Protein AF-A0A4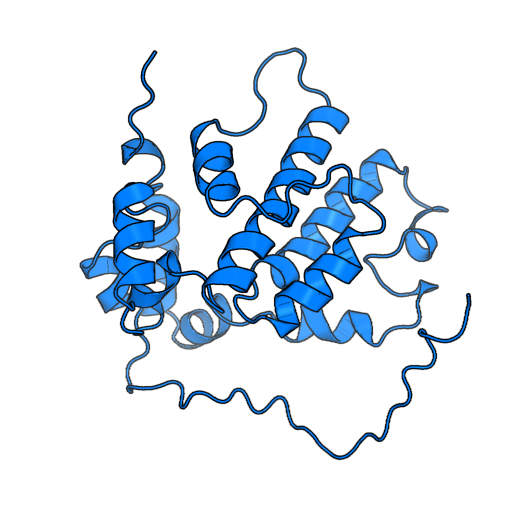V1XK40-F1 (afdb_monomer)

Mean predicted aligned error: 8.49 Å

Sequence (211 aa):
MEMDLKAVRNPSIFEYVARNATADPEFRERVWSVPPEAMSWLSLPLEQRPGTWARWRDSVSLDYWIPLRLKFAAPLVHNDTTQGQVLAEQFTEETRATSILTDIYGLERMVAAGVPQGEDITAASWCFWMAKLMDVRKAIVDRFGRYPYCNAIQGLESTEDEKRWLEETNHFGEAPPDVARRVRPVGGRRSGKLDLGGRGASSRNPYLSKS

Secondary structure (DSSP, 8-state):
----GGGG--HHHHHHHHHHHHH-HHHHHHTTS--THHHHGGGS-GGG-TT-HHHHTTTS-HHHHHHHHHHHHHHHHT--SHHHHHHHHHHHGGG-----TT-TTHHHHHHHH-S--STT--HHHHHHHHHHHHHHHHHHHHHHSS-GGGHHHHTPPPPHHHHHHHHHTTTTTPPPHHHHHHHS-TTS---S-------------TTS---

Foldseek 3Di:
DDQPLVVLPPVVVLVVLLVCCLVDVVSLVPVLDLPVVLVVLVPDDQLSRLLHCNVPVVPDDPLVNLVVNLVSLVSLLSNFALVSVVVSCVSLVVVADDDLQQDQCQLLVLVSVPADDDPPDDSVSRSNSSSSNSRNSNNNCVVQRGNLLCQLLQVHDDDPVSVVSCVVSVNPNHRDNVSSVSSYDPDDDPPPDPCVPPPDDPDPPPVPPDD

Nearest PDB structures (foldseek):
  5nl1-assembly2_E  TM=2.339E-01  e=1.308E+00  Mus musculus

Structure (mmCIF, N/CA/C/O backbone):
data_AF-A0A4V1XK40-F1
#
_entry.id   AF-A0A4V1XK40-F1
#
loop_
_atom_site.group_PDB
_atom_site.id
_atom_site.type_symbol
_atom_site.label_atom_id
_atom_site.label_alt_id
_atom_site.label_comp_id
_atom_site.label_asym_id
_atom_site.label_entity_id
_atom_site.label_seq_id
_atom_site.pdbx_PDB_ins_code
_atom_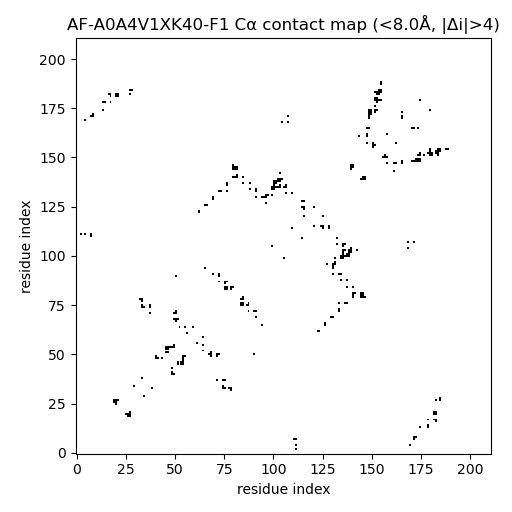site.Cartn_x
_atom_site.Cartn_y
_atom_site.Cartn_z
_atom_site.occupancy
_atom_site.B_iso_or_equiv
_atom_site.auth_seq_id
_atom_site.auth_comp_id
_atom_site.auth_asym_id
_atom_site.auth_atom_id
_atom_site.pdbx_PDB_model_num
ATOM 1 N N . MET A 1 1 ? 4.617 27.286 3.398 1.00 39.44 1 MET A N 1
ATOM 2 C CA . MET A 1 1 ? 3.198 27.008 3.111 1.00 39.44 1 MET A CA 1
ATOM 3 C C . MET A 1 1 ? 2.860 25.746 3.877 1.00 39.44 1 MET A C 1
ATOM 5 O O . MET A 1 1 ? 3.314 24.679 3.492 1.00 39.44 1 MET A O 1
ATOM 9 N N . GLU A 1 2 ? 2.239 25.895 5.041 1.00 39.41 2 GLU A N 1
ATOM 10 C CA . GLU A 1 2 ? 1.867 24.778 5.911 1.00 39.41 2 GLU A CA 1
ATOM 11 C C . GLU A 1 2 ? 0.659 24.088 5.267 1.00 39.41 2 GLU A C 1
ATOM 13 O O . GLU A 1 2 ? -0.389 24.708 5.083 1.00 39.41 2 GLU A O 1
ATOM 18 N N . MET A 1 3 ? 0.844 22.861 4.783 1.00 41.34 3 MET A N 1
ATOM 19 C CA . MET A 1 3 ? -0.244 22.083 4.200 1.00 41.34 3 MET A CA 1
ATOM 20 C C . MET A 1 3 ? -1.146 21.604 5.337 1.00 41.34 3 MET A C 1
ATOM 22 O O . MET A 1 3 ? -0.684 20.896 6.229 1.00 41.34 3 MET A O 1
ATOM 26 N N . ASP A 1 4 ? -2.423 21.986 5.310 1.00 52.34 4 ASP A N 1
ATOM 27 C CA . ASP A 1 4 ? -3.406 21.479 6.264 1.00 52.34 4 ASP A CA 1
ATOM 28 C C . ASP A 1 4 ? -3.584 19.969 6.040 1.00 52.34 4 ASP A C 1
ATOM 30 O O . ASP A 1 4 ? -4.251 19.536 5.096 1.00 52.34 4 ASP A O 1
ATOM 34 N N . LEU A 1 5 ? -2.976 19.156 6.909 1.00 46.22 5 LEU A N 1
ATOM 35 C CA . LEU A 1 5 ? -3.065 17.691 6.884 1.00 46.22 5 LEU A CA 1
ATOM 36 C C . LEU A 1 5 ? -4.519 17.187 6.949 1.00 46.22 5 LEU A C 1
ATOM 38 O O . LEU A 1 5 ? -4.789 16.049 6.561 1.00 46.22 5 LEU A O 1
ATOM 42 N N . LYS A 1 6 ? -5.490 18.026 7.351 1.00 48.06 6 LYS A N 1
ATOM 43 C CA . LYS A 1 6 ? -6.920 17.687 7.259 1.00 48.06 6 LYS A CA 1
ATOM 44 C C . LYS A 1 6 ? -7.379 17.449 5.816 1.00 48.06 6 LYS A C 1
ATOM 46 O O . LYS A 1 6 ? -8.333 16.699 5.622 1.00 48.06 6 LYS A O 1
ATOM 51 N N . ALA A 1 7 ? -6.694 18.004 4.812 1.00 47.44 7 ALA A N 1
ATOM 52 C CA . ALA A 1 7 ? -7.021 17.823 3.396 1.00 47.44 7 ALA A CA 1
ATOM 53 C C . ALA A 1 7 ? -6.671 16.424 2.844 1.00 47.44 7 ALA A C 1
ATOM 55 O O . ALA A 1 7 ? -7.208 16.025 1.812 1.00 47.44 7 ALA A O 1
ATOM 56 N N . VAL A 1 8 ? -5.825 15.642 3.532 1.00 50.66 8 VAL A N 1
ATOM 57 C CA . VAL A 1 8 ? -5.482 14.260 3.126 1.00 50.66 8 VAL A CA 1
ATOM 58 C C . VAL A 1 8 ? -6.612 13.273 3.455 1.00 50.66 8 VAL A C 1
ATOM 60 O O . VAL A 1 8 ? -6.655 12.158 2.928 1.00 50.66 8 VAL A O 1
ATOM 63 N N . ARG A 1 9 ? -7.604 13.688 4.256 1.00 56.03 9 ARG A N 1
ATOM 64 C CA . ARG A 1 9 ? -8.872 12.964 4.391 1.00 56.03 9 ARG A CA 1
ATOM 65 C C . ARG A 1 9 ? -9.671 13.150 3.111 1.00 56.03 9 ARG A C 1
ATOM 67 O O . ARG A 1 9 ? -10.563 13.984 3.072 1.00 56.03 9 ARG A O 1
ATOM 74 N N . ASN A 1 10 ? -9.353 12.388 2.066 1.00 56.41 10 ASN A N 1
ATOM 75 C CA . ASN A 1 10 ? -10.157 12.368 0.854 1.00 56.41 10 ASN A CA 1
ATOM 76 C C . ASN A 1 10 ? -11.521 11.738 1.194 1.00 56.41 10 ASN A C 1
ATOM 78 O O . ASN A 1 10 ? -11.616 10.508 1.283 1.00 56.41 10 ASN A O 1
ATOM 82 N N . PRO A 1 11 ? -12.590 12.531 1.389 1.00 58.66 11 PRO A N 1
ATOM 83 C CA . PRO A 1 11 ? -13.874 11.995 1.823 1.00 58.66 11 PRO A CA 1
ATOM 84 C C . PRO A 1 11 ? -14.435 11.052 0.756 1.00 58.66 11 PRO A C 1
ATOM 86 O O . PRO A 1 11 ? -15.203 10.148 1.070 1.00 58.66 11 PRO A O 1
ATOM 89 N N . SER A 1 12 ? -14.003 11.213 -0.503 1.00 74.75 12 SER A N 1
ATOM 90 C CA . SER A 1 12 ? -14.507 10.444 -1.629 1.00 74.75 12 SER A CA 1
ATOM 91 C C . SER A 1 12 ? -14.186 8.959 -1.516 1.00 74.75 12 SER A C 1
ATOM 93 O O . SER A 1 12 ? -15.022 8.158 -1.917 1.00 74.75 12 SER A O 1
ATOM 95 N N . ILE A 1 13 ? -13.017 8.566 -0.987 1.00 78.19 13 ILE A N 1
ATOM 96 C CA . ILE A 1 13 ? -12.653 7.143 -0.925 1.00 78.19 13 ILE A CA 1
ATOM 97 C C . ILE A 1 13 ? -13.360 6.439 0.229 1.00 78.19 13 ILE A C 1
ATOM 99 O O . ILE A 1 13 ? -13.919 5.364 0.031 1.00 78.19 13 ILE A O 1
ATOM 103 N N . PHE A 1 14 ? -13.415 7.064 1.405 1.00 79.25 14 PHE A N 1
ATOM 104 C CA . PHE A 1 14 ? -14.107 6.498 2.559 1.00 79.25 14 PHE A CA 1
ATOM 105 C C . PHE A 1 14 ? -15.616 6.444 2.345 1.00 79.25 14 PHE A C 1
ATOM 107 O O . PHE A 1 14 ? -16.221 5.413 2.620 1.00 79.25 14 PHE A O 1
ATOM 114 N N . GLU A 1 15 ? -16.220 7.493 1.782 1.00 82.44 15 GLU A N 1
ATOM 115 C CA . GLU A 1 15 ? -17.642 7.465 1.432 1.00 82.44 15 GLU A CA 1
ATOM 116 C C . GLU A 1 15 ? -17.928 6.498 0.284 1.00 82.44 15 GLU A C 1
ATOM 118 O O . GLU A 1 15 ? -18.940 5.801 0.313 1.00 82.44 15 GLU A O 1
ATOM 123 N N . TYR A 1 16 ? -17.033 6.376 -0.702 1.00 84.88 16 TYR A N 1
ATOM 124 C CA . TYR A 1 16 ? -17.161 5.343 -1.729 1.00 84.88 16 TYR A CA 1
ATOM 125 C C . TYR A 1 16 ? -17.156 3.944 -1.105 1.00 84.88 16 TYR A C 1
ATOM 127 O O . TYR A 1 16 ? -18.050 3.148 -1.395 1.00 84.88 16 TYR A O 1
ATOM 135 N N . VAL A 1 17 ? -16.187 3.642 -0.238 1.00 81.50 17 VAL A N 1
ATOM 136 C CA . VAL A 1 17 ? -16.098 2.341 0.435 1.00 81.50 17 VAL A CA 1
ATOM 137 C C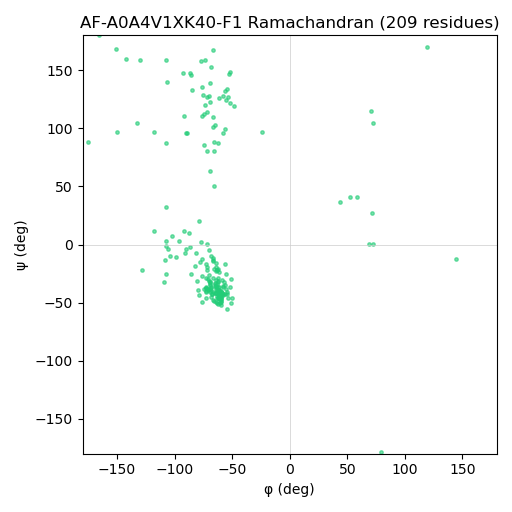 . VAL A 1 17 ? -17.321 2.114 1.317 1.00 81.50 17 VAL A C 1
ATOM 139 O O . VAL A 1 17 ? -17.937 1.060 1.207 1.00 81.50 17 VAL A O 1
ATOM 142 N N . ALA A 1 18 ? -17.733 3.096 2.121 1.00 84.38 18 ALA A N 1
ATOM 143 C CA . ALA A 1 18 ? -18.914 2.994 2.975 1.00 84.38 18 ALA A CA 1
ATOM 144 C C . ALA A 1 18 ? -20.191 2.747 2.172 1.00 84.38 18 ALA A C 1
ATOM 146 O O . ALA A 1 18 ? -20.960 1.842 2.500 1.00 84.38 18 ALA A O 1
ATOM 147 N N . ARG A 1 19 ? -20.403 3.504 1.092 1.00 86.69 19 ARG A N 1
ATOM 148 C CA . ARG A 1 19 ? -21.562 3.352 0.210 1.00 86.69 19 ARG A CA 1
ATOM 149 C C . ARG A 1 19 ? -21.615 1.960 -0.412 1.00 86.69 19 ARG A C 1
ATOM 151 O O . ARG A 1 19 ? -22.657 1.317 -0.352 1.00 86.69 19 ARG A O 1
ATOM 158 N N . ASN A 1 20 ? -20.505 1.485 -0.978 1.00 85.19 20 ASN A N 1
ATOM 159 C CA . ASN A 1 20 ? -20.468 0.173 -1.626 1.00 85.19 20 ASN A CA 1
ATOM 160 C C . ASN A 1 20 ? -20.539 -0.975 -0.610 1.00 85.19 20 ASN A C 1
ATOM 162 O O . ASN A 1 20 ? -21.269 -1.927 -0.841 1.00 85.19 20 ASN A O 1
ATOM 166 N N . ALA A 1 21 ? -19.876 -0.867 0.544 1.00 84.00 21 ALA A N 1
ATOM 167 C CA . ALA A 1 21 ? -19.945 -1.877 1.604 1.00 84.00 21 ALA A CA 1
ATOM 168 C C . ALA A 1 21 ? -21.336 -1.979 2.248 1.00 84.00 21 ALA A C 1
ATOM 170 O O . ALA A 1 21 ? -21.714 -3.046 2.726 1.00 84.00 21 ALA A O 1
ATOM 171 N N . THR A 1 22 ? -22.099 -0.881 2.261 1.00 82.94 22 THR A N 1
ATOM 172 C CA . THR A 1 22 ? -23.499 -0.886 2.714 1.00 82.94 22 THR A CA 1
ATOM 173 C C . THR A 1 22 ? -24.416 -1.535 1.677 1.00 82.94 22 THR A C 1
ATOM 175 O O . THR A 1 22 ? -25.355 -2.235 2.046 1.00 82.94 22 THR A O 1
ATOM 178 N N . ALA A 1 23 ? -24.160 -1.300 0.386 1.00 87.12 23 ALA A N 1
ATOM 179 C CA . ALA A 1 23 ? -24.992 -1.801 -0.706 1.00 87.12 23 ALA A CA 1
ATOM 180 C C . ALA A 1 23 ? -24.712 -3.270 -1.074 1.00 87.12 23 ALA A C 1
ATOM 182 O O . ALA A 1 23 ? -25.628 -3.969 -1.498 1.00 87.12 23 ALA A O 1
ATOM 183 N N . ASP A 1 24 ? -23.469 -3.732 -0.915 1.00 86.81 24 ASP A N 1
ATOM 184 C CA . ASP A 1 24 ? -23.008 -5.065 -1.308 1.00 86.81 24 ASP A CA 1
ATOM 185 C C . ASP A 1 24 ? -22.196 -5.721 -0.163 1.00 86.81 24 ASP A C 1
ATOM 187 O O . ASP A 1 24 ? -21.027 -5.379 0.064 1.00 86.81 24 ASP A O 1
ATOM 191 N N . PRO A 1 25 ? -22.785 -6.691 0.568 1.00 82.56 25 PRO A N 1
ATOM 192 C CA . PRO A 1 25 ? -22.076 -7.451 1.595 1.00 82.56 25 PRO A CA 1
ATOM 193 C C . PRO A 1 25 ? -20.855 -8.220 1.069 1.00 82.56 25 PRO A C 1
ATOM 195 O O . PRO A 1 25 ? -19.883 -8.371 1.807 1.00 82.56 25 PRO A O 1
ATOM 198 N N . GLU A 1 26 ? -20.856 -8.675 -0.190 1.00 83.12 26 GLU A N 1
ATOM 199 C CA . GLU A 1 26 ? -19.693 -9.337 -0.789 1.00 83.12 26 GLU A CA 1
ATOM 200 C C . GLU A 1 26 ? -18.578 -8.337 -1.089 1.00 83.12 26 GLU A C 1
ATOM 202 O O . GLU A 1 26 ? -17.400 -8.657 -0.926 1.00 83.12 26 GLU A O 1
ATOM 207 N N . PHE A 1 27 ? -18.909 -7.112 -1.514 1.00 82.56 27 PHE A N 1
ATOM 208 C CA . PHE A 1 27 ? -17.922 -6.033 -1.620 1.00 82.56 27 PHE A CA 1
ATOM 209 C C . PHE A 1 27 ? -17.267 -5.770 -0.263 1.00 82.56 27 PHE A C 1
ATOM 211 O O . PHE A 1 27 ? -16.045 -5.648 -0.192 1.00 82.56 27 PHE A O 1
ATOM 218 N N . ARG A 1 28 ? -18.058 -5.737 0.817 1.00 77.94 28 ARG A N 1
ATOM 219 C CA . ARG A 1 28 ? -17.548 -5.530 2.179 1.00 77.94 28 ARG A CA 1
ATOM 220 C C . ARG A 1 28 ? -16.558 -6.612 2.612 1.00 77.94 28 ARG A C 1
ATOM 222 O O . ARG A 1 28 ? -15.563 -6.283 3.250 1.00 77.94 28 ARG A O 1
ATOM 229 N N . GLU A 1 29 ? -16.797 -7.876 2.270 1.00 77.19 29 GLU A N 1
ATOM 230 C CA . GLU A 1 29 ? -15.838 -8.946 2.576 1.00 77.19 29 GLU A CA 1
ATOM 231 C C . GLU A 1 29 ? -14.590 -8.872 1.681 1.00 77.19 29 GLU A C 1
ATOM 233 O O . GLU A 1 29 ? -13.468 -9.027 2.168 1.00 77.19 29 GLU A O 1
ATOM 238 N N . ARG A 1 30 ? -14.767 -8.566 0.387 1.00 78.06 30 ARG A N 1
ATOM 239 C CA . ARG A 1 30 ? -13.675 -8.539 -0.600 1.00 78.06 30 ARG A CA 1
ATOM 240 C C . ARG A 1 30 ? -12.731 -7.355 -0.452 1.00 78.06 30 ARG A C 1
ATOM 242 O O . ARG A 1 30 ? -11.532 -7.525 -0.648 1.00 78.06 30 ARG A O 1
ATOM 249 N N . VAL A 1 31 ? -13.238 -6.170 -0.110 1.00 73.81 31 VAL A N 1
ATOM 250 C CA . VAL A 1 31 ? -12.446 -4.924 -0.077 1.00 73.81 31 VAL A CA 1
ATOM 251 C C . VAL A 1 31 ? -11.298 -4.977 0.942 1.00 73.81 31 VAL A C 1
ATOM 253 O O . VAL A 1 31 ? -10.312 -4.261 0.796 1.00 73.81 31 VAL A O 1
ATOM 256 N N . TRP A 1 32 ? -11.390 -5.872 1.932 1.00 69.38 32 TRP A N 1
ATOM 257 C CA . TRP A 1 32 ? -10.370 -6.084 2.965 1.00 69.38 32 TRP A CA 1
ATOM 258 C C . TRP A 1 32 ? -9.588 -7.389 2.808 1.00 69.38 32 TRP A C 1
ATOM 260 O O . TRP A 1 32 ? -8.795 -7.731 3.684 1.00 69.38 32 TRP A O 1
ATOM 270 N N . SER A 1 33 ? -9.845 -8.159 1.753 1.00 72.25 33 SER A N 1
ATOM 271 C CA . SER A 1 33 ? -9.100 -9.376 1.441 1.00 72.25 33 SER A CA 1
ATOM 272 C C . SER A 1 33 ? -8.186 -9.119 0.254 1.00 72.25 33 SER A C 1
ATOM 274 O O . SER A 1 33 ? -8.599 -8.491 -0.721 1.00 72.25 33 SER A O 1
ATOM 276 N N . VAL A 1 34 ? -6.963 -9.647 0.294 1.00 68.56 34 VAL A N 1
ATOM 277 C CA . VAL A 1 34 ? -6.188 -9.772 -0.942 1.00 68.56 34 VAL A CA 1
ATOM 278 C C . VAL A 1 34 ? -6.976 -10.689 -1.874 1.00 68.56 34 VAL A C 1
ATOM 280 O O . VAL A 1 34 ? -7.313 -11.799 -1.449 1.00 68.56 34 VAL A O 1
ATOM 283 N N . PRO A 1 35 ? -7.276 -10.260 -3.113 1.00 71.25 35 PRO A N 1
ATOM 284 C CA . PRO A 1 35 ? -7.968 -11.108 -4.068 1.00 71.25 35 PRO A CA 1
ATOM 285 C C . PRO A 1 35 ? -7.208 -12.437 -4.193 1.00 71.25 35 PRO A C 1
ATOM 287 O O . PRO A 1 35 ? -5.994 -12.402 -4.426 1.00 71.25 35 PRO A O 1
ATOM 290 N N . PRO A 1 36 ? -7.852 -13.605 -4.027 1.00 73.50 36 PRO A N 1
ATOM 291 C CA . PRO A 1 36 ? -7.195 -14.903 -4.203 1.00 73.50 36 PRO A CA 1
ATOM 292 C C . PRO A 1 36 ? -6.452 -15.010 -5.544 1.00 73.50 36 PRO A C 1
ATOM 294 O O . PRO A 1 36 ? -5.412 -15.663 -5.654 1.00 73.50 36 PRO A O 1
ATOM 297 N N . GLU A 1 37 ? -6.938 -14.297 -6.558 1.00 75.50 37 GLU A N 1
ATOM 298 C CA . GLU A 1 37 ? -6.339 -14.159 -7.881 1.00 75.50 37 GLU A CA 1
ATOM 299 C C . GLU A 1 37 ? -4.932 -13.549 -7.810 1.00 75.50 37 GLU A C 1
ATOM 301 O O . GLU A 1 37 ? -4.012 -14.054 -8.458 1.00 75.50 37 GLU A O 1
ATOM 306 N N . ALA A 1 38 ? -4.734 -12.537 -6.957 1.00 72.75 38 ALA A N 1
ATOM 307 C CA . ALA A 1 38 ? -3.441 -11.903 -6.698 1.00 72.75 38 ALA A CA 1
ATOM 308 C C . ALA A 1 38 ? -2.484 -12.793 -5.889 1.00 72.75 38 ALA A C 1
ATOM 310 O O . ALA A 1 38 ? -1.363 -12.392 -5.609 1.00 72.75 38 ALA A O 1
ATOM 311 N N . MET A 1 39 ? -2.889 -14.005 -5.512 1.00 80.19 39 MET A N 1
ATOM 312 C CA . MET A 1 39 ? -1.991 -15.036 -4.986 1.00 80.19 39 MET A CA 1
ATOM 313 C C . MET A 1 39 ? -1.812 -16.184 -5.984 1.00 80.19 39 MET A C 1
ATOM 315 O O . MET A 1 39 ? -0.712 -16.724 -6.108 1.00 80.19 39 MET A O 1
ATOM 319 N N . SER A 1 40 ? -2.844 -16.495 -6.773 1.00 87.94 40 SER A N 1
ATOM 320 C CA . SER A 1 40 ? -2.832 -17.575 -7.770 1.00 87.94 40 SER A CA 1
ATOM 321 C C . SER A 1 40 ? -1.686 -17.460 -8.778 1.00 87.94 40 SER A C 1
ATOM 323 O O . SER A 1 40 ? -1.033 -18.447 -9.110 1.00 87.94 40 SER A O 1
ATOM 325 N N . TRP A 1 41 ? -1.349 -16.246 -9.198 1.00 88.62 41 TRP A N 1
ATOM 326 C CA . TRP A 1 41 ? -0.277 -16.000 -10.153 1.00 88.62 41 TRP A CA 1
ATOM 327 C C . TRP A 1 41 ? 1.130 -16.357 -9.646 1.00 88.62 41 TRP A C 1
ATOM 329 O O . TRP A 1 41 ? 2.009 -16.610 -10.462 1.00 88.62 41 TRP A O 1
ATOM 339 N N . LEU A 1 42 ? 1.359 -16.435 -8.327 1.00 87.62 42 LEU A N 1
ATOM 340 C CA . LEU A 1 42 ? 2.651 -16.821 -7.753 1.00 87.62 42 LEU A CA 1
ATOM 341 C C . LEU A 1 42 ? 2.909 -18.320 -7.958 1.00 87.62 42 LEU A C 1
ATOM 343 O O . LEU A 1 42 ? 4.057 -18.756 -7.922 1.00 87.62 42 LEU A O 1
ATOM 347 N N . SER A 1 43 ? 1.851 -19.096 -8.218 1.00 90.31 43 SER A N 1
ATOM 348 C CA . SER A 1 43 ? 1.933 -20.519 -8.563 1.00 90.31 43 SER A CA 1
ATOM 349 C C . SER A 1 43 ? 2.340 -20.774 -10.018 1.00 90.31 43 SER A C 1
ATOM 351 O O . SER A 1 43 ? 2.753 -21.884 -10.346 1.00 90.31 43 SER A O 1
ATOM 353 N N . LEU A 1 44 ? 2.271 -19.757 -10.886 1.00 92.31 44 LEU A N 1
ATOM 354 C CA . LEU A 1 44 ? 2.664 -19.893 -12.286 1.00 92.31 44 LEU A CA 1
ATOM 355 C C . LEU A 1 44 ? 4.186 -20.100 -12.416 1.00 92.31 44 LEU A C 1
ATOM 357 O O . LEU A 1 44 ? 4.948 -19.596 -11.575 1.00 92.31 44 LEU A O 1
ATOM 361 N N . PRO A 1 45 ? 4.649 -20.774 -13.488 1.00 93.62 45 PRO A N 1
ATOM 362 C CA . PRO A 1 45 ? 6.054 -20.760 -13.892 1.00 93.62 45 PRO A CA 1
ATOM 363 C C . PRO A 1 45 ? 6.588 -19.330 -14.015 1.00 93.62 45 PRO A C 1
ATOM 365 O O . PRO A 1 45 ? 5.828 -18.421 -14.357 1.00 93.62 45 PRO A O 1
ATOM 368 N N . LEU A 1 46 ? 7.877 -19.113 -13.734 1.00 87.88 46 LEU A N 1
ATOM 369 C CA . LEU A 1 46 ? 8.471 -17.773 -13.623 1.00 87.88 46 LEU A CA 1
ATOM 370 C C . LEU A 1 46 ? 8.189 -16.923 -14.872 1.00 87.88 46 LEU A C 1
ATOM 372 O O . LEU A 1 46 ? 7.709 -15.801 -14.758 1.00 87.88 46 LEU A O 1
ATOM 376 N N . GLU A 1 47 ? 8.384 -17.504 -16.048 1.00 92.31 47 GLU A N 1
ATOM 377 C CA . GLU A 1 47 ? 8.147 -16.929 -17.372 1.00 92.31 47 GLU A CA 1
ATOM 378 C C . GLU A 1 47 ? 6.674 -16.598 -17.665 1.00 92.31 47 GLU A C 1
ATOM 380 O O . GLU A 1 47 ? 6.376 -15.785 -18.537 1.00 92.31 47 GLU A O 1
ATOM 385 N N . GLN A 1 48 ? 5.737 -17.186 -16.919 1.00 93.56 48 GLN A N 1
ATOM 386 C CA . GLN A 1 48 ? 4.307 -16.899 -17.019 1.00 93.56 48 GLN A CA 1
ATOM 387 C C . GLN A 1 48 ? 3.825 -15.930 -15.936 1.00 93.56 48 GLN A C 1
ATOM 389 O O . GLN A 1 48 ? 2.712 -15.409 -16.038 1.00 93.56 48 GLN A O 1
ATOM 394 N N . ARG A 1 49 ? 4.628 -15.623 -14.910 1.00 93.38 49 ARG A N 1
ATOM 395 C CA . ARG A 1 49 ? 4.224 -14.686 -13.853 1.00 93.38 49 ARG A CA 1
ATOM 396 C C . ARG A 1 49 ? 4.152 -13.260 -14.407 1.00 93.38 49 ARG A C 1
ATOM 398 O O . ARG A 1 49 ? 5.170 -12.745 -14.866 1.00 93.38 49 ARG A O 1
ATOM 405 N N . PRO A 1 50 ? 3.001 -12.573 -14.313 1.00 92.38 50 PRO A N 1
ATOM 406 C CA . PRO A 1 50 ? 2.829 -11.215 -14.841 1.00 92.38 50 PRO A CA 1
ATOM 407 C C . PRO A 1 50 ? 3.671 -10.161 -14.115 1.00 92.38 50 PRO A C 1
ATOM 409 O O . PRO A 1 50 ? 3.855 -9.076 -14.651 1.00 92.38 50 PRO A O 1
ATOM 412 N N . GLY A 1 51 ? 4.226 -10.468 -12.942 1.00 91.31 51 GLY A N 1
ATOM 413 C CA . GLY A 1 51 ? 5.171 -9.578 -12.274 1.00 91.31 51 GLY A CA 1
ATOM 414 C C . GLY A 1 51 ? 6.578 -9.583 -12.873 1.00 91.31 51 GLY A C 1
ATOM 415 O O . GLY A 1 51 ? 7.263 -8.578 -12.755 1.00 91.31 51 GLY A O 1
ATOM 416 N N . THR A 1 52 ? 7.032 -10.666 -13.513 1.00 92.56 52 THR A N 1
ATOM 417 C CA . THR A 1 52 ? 8.467 -10.888 -13.798 1.00 92.56 52 THR A CA 1
ATOM 418 C C . THR A 1 52 ? 8.931 -10.236 -15.090 1.00 92.56 52 THR A C 1
ATOM 420 O O . THR A 1 52 ? 8.193 -10.225 -16.071 1.00 92.56 52 THR A O 1
ATOM 423 N N . TRP A 1 53 ? 10.173 -9.745 -15.143 1.00 93.38 53 TRP A N 1
ATOM 424 C CA . TRP A 1 53 ? 10.689 -9.132 -16.371 1.00 93.38 53 TRP A CA 1
ATOM 425 C C . TRP A 1 53 ? 10.809 -10.140 -17.520 1.00 93.38 53 TRP A C 1
ATOM 427 O O . TRP A 1 53 ? 10.532 -9.813 -18.673 1.00 93.38 53 TRP A O 1
ATOM 437 N N . ALA A 1 54 ? 11.132 -11.396 -17.195 1.00 93.06 54 ALA A N 1
ATOM 438 C CA . ALA A 1 54 ? 11.261 -12.491 -18.155 1.00 93.06 54 ALA A CA 1
ATOM 439 C C . ALA A 1 54 ? 10.033 -12.650 -19.067 1.00 93.06 54 ALA A C 1
ATOM 441 O O . ALA A 1 54 ? 10.200 -12.928 -20.250 1.00 93.06 54 ALA A O 1
ATOM 442 N N . ARG A 1 55 ? 8.820 -12.427 -18.545 1.00 94.19 55 ARG A N 1
ATOM 443 C CA . ARG A 1 55 ? 7.577 -12.506 -19.325 1.00 94.19 55 ARG A CA 1
ATOM 444 C C . ARG A 1 55 ? 7.422 -11.373 -20.346 1.00 94.19 55 ARG A C 1
ATOM 446 O O . ARG A 1 55 ? 6.764 -11.552 -21.365 1.00 94.19 55 ARG A O 1
ATOM 453 N N . TRP A 1 56 ? 7.953 -10.194 -20.039 1.00 95.31 56 TRP A N 1
ATOM 454 C CA . TRP A 1 56 ? 7.596 -8.946 -20.719 1.00 95.31 56 TRP A CA 1
ATOM 455 C C . TRP A 1 56 ? 8.686 -8.418 -21.649 1.00 95.31 56 TRP A C 1
ATOM 457 O O . TRP A 1 56 ? 8.358 -7.723 -22.611 1.00 95.31 56 TRP A O 1
ATOM 467 N N . ARG A 1 57 ? 9.953 -8.769 -21.398 1.00 95.50 57 ARG A N 1
ATOM 468 C CA . ARG A 1 57 ? 11.134 -8.154 -22.026 1.00 95.50 57 ARG A CA 1
ATOM 469 C C . ARG A 1 57 ? 11.180 -8.157 -23.552 1.00 95.50 57 ARG A C 1
ATOM 471 O O . ARG A 1 57 ? 11.809 -7.281 -24.131 1.00 95.50 57 ARG A O 1
ATOM 478 N N . ASP A 1 58 ? 10.501 -9.108 -24.188 1.00 97.00 58 ASP A N 1
ATOM 479 C CA . ASP A 1 58 ? 10.463 -9.234 -25.649 1.00 97.00 58 ASP A CA 1
ATOM 480 C C . ASP A 1 58 ? 9.292 -8.448 -26.283 1.00 97.00 58 ASP A C 1
ATOM 482 O O . ASP A 1 58 ? 9.156 -8.413 -27.502 1.00 97.00 58 ASP A O 1
ATOM 486 N N . SER A 1 59 ? 8.425 -7.827 -25.470 1.00 97.25 59 SER A N 1
ATOM 487 C CA . SER A 1 59 ? 7.159 -7.213 -25.914 1.00 97.25 59 SER A CA 1
ATOM 488 C C . SER A 1 59 ? 6.943 -5.764 -25.469 1.00 97.25 59 SER A C 1
ATOM 490 O O . SER A 1 59 ? 6.157 -5.050 -26.089 1.00 97.25 59 SER A O 1
ATOM 492 N N . VAL A 1 60 ? 7.613 -5.313 -24.405 1.00 96.81 60 VAL A N 1
ATOM 493 C CA . VAL A 1 60 ? 7.462 -3.958 -23.851 1.00 96.81 60 VAL A CA 1
ATOM 494 C C . VAL A 1 60 ? 8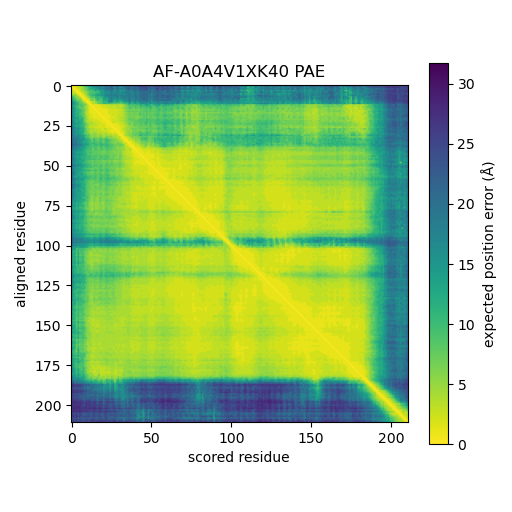.806 -3.416 -23.367 1.00 96.81 60 VAL A C 1
ATOM 496 O O . VAL A 1 60 ? 9.729 -4.178 -23.089 1.00 96.81 60 VAL A O 1
ATOM 499 N N . SER A 1 61 ? 8.918 -2.092 -23.237 1.00 95.50 61 SER A N 1
ATOM 500 C CA . SER A 1 61 ? 10.097 -1.452 -22.648 1.00 95.50 61 SER A CA 1
ATOM 501 C C . SER A 1 61 ? 10.150 -1.637 -21.127 1.00 95.50 61 SER A C 1
ATOM 503 O O . SER A 1 61 ? 9.127 -1.851 -20.469 1.00 95.50 61 SER A O 1
ATOM 505 N N . LEU A 1 62 ? 11.349 -1.493 -20.553 1.00 92.25 62 LEU A N 1
ATOM 506 C CA . LEU A 1 62 ? 11.541 -1.521 -19.100 1.00 92.25 62 LEU A CA 1
ATOM 507 C C . LEU A 1 62 ? 10.718 -0.421 -18.403 1.00 92.25 62 LEU A C 1
ATOM 509 O O . LEU A 1 62 ? 10.047 -0.692 -17.409 1.00 92.25 62 LEU A O 1
ATOM 513 N N . ASP A 1 63 ? 10.697 0.783 -18.980 1.00 92.00 63 ASP A N 1
ATOM 514 C CA . ASP A 1 63 ? 9.955 1.938 -18.458 1.00 92.00 63 ASP A CA 1
ATOM 515 C C . ASP A 1 63 ? 8.441 1.706 -18.405 1.00 92.00 63 ASP A C 1
ATOM 517 O O . ASP A 1 63 ? 7.757 2.262 -17.548 1.00 92.00 63 ASP A O 1
ATOM 521 N N . TYR A 1 64 ? 7.905 0.868 -19.298 1.00 93.50 64 TYR A N 1
ATOM 522 C CA . TYR A 1 64 ? 6.506 0.449 -19.252 1.00 93.50 64 TYR A CA 1
ATOM 523 C C . TYR A 1 64 ? 6.275 -0.658 -18.216 1.00 93.50 64 TYR A C 1
ATOM 525 O O . TYR A 1 64 ? 5.263 -0.674 -17.512 1.00 93.50 64 TYR A O 1
ATOM 533 N N . TRP A 1 65 ? 7.212 -1.598 -18.104 1.00 94.75 65 TRP A N 1
ATOM 534 C CA . TRP A 1 65 ? 7.076 -2.741 -17.208 1.00 94.75 65 TRP A CA 1
ATOM 535 C C . TRP A 1 65 ? 7.143 -2.363 -15.724 1.00 94.75 65 TRP A C 1
ATOM 537 O O . TRP A 1 65 ? 6.366 -2.902 -14.939 1.00 94.75 65 TRP A O 1
ATOM 547 N N . ILE A 1 66 ? 8.000 -1.418 -15.325 1.00 93.06 66 ILE A N 1
ATOM 548 C CA . ILE A 1 66 ? 8.118 -0.973 -13.923 1.00 93.06 66 ILE A CA 1
ATOM 549 C C . ILE A 1 66 ? 6.764 -0.520 -13.329 1.00 93.06 66 ILE A C 1
ATOM 551 O O . ILE A 1 66 ? 6.348 -1.084 -12.310 1.00 93.06 66 ILE A O 1
ATOM 555 N N . PRO A 1 67 ? 6.020 0.440 -13.920 1.00 93.00 67 PRO A N 1
ATOM 556 C CA . PRO A 1 67 ? 4.730 0.862 -13.375 1.00 93.00 67 PRO A CA 1
ATOM 557 C C . PRO A 1 67 ? 3.685 -0.256 -13.412 1.00 93.00 67 PRO A C 1
ATOM 559 O O . PRO A 1 67 ? 2.860 -0.351 -12.500 1.00 93.00 67 PRO A O 1
ATOM 562 N N . LEU A 1 68 ? 3.728 -1.135 -14.418 1.00 94.12 68 LEU A N 1
ATOM 563 C CA . LEU A 1 68 ? 2.865 -2.313 -14.474 1.00 94.12 68 LEU A CA 1
ATOM 564 C C . LEU A 1 68 ? 3.151 -3.272 -13.307 1.00 94.12 68 LEU A C 1
ATOM 566 O O . LEU A 1 68 ? 2.221 -3.695 -12.617 1.00 94.12 68 LEU A O 1
ATOM 570 N N . ARG A 1 69 ? 4.427 -3.559 -13.023 1.00 93.38 69 ARG A N 1
ATOM 571 C CA . ARG A 1 69 ? 4.836 -4.376 -11.875 1.00 93.38 69 ARG A CA 1
ATOM 572 C C . ARG A 1 69 ? 4.388 -3.745 -10.559 1.00 93.38 69 ARG A C 1
ATOM 574 O O . ARG A 1 69 ? 3.874 -4.454 -9.702 1.00 93.38 69 ARG A O 1
ATOM 581 N N . LEU A 1 70 ? 4.500 -2.427 -10.397 1.00 92.50 70 LEU A N 1
ATOM 582 C CA . LEU A 1 70 ? 4.025 -1.741 -9.188 1.00 92.50 70 LEU A CA 1
ATOM 583 C C . LEU A 1 70 ? 2.511 -1.910 -8.978 1.00 92.50 70 LEU A C 1
ATOM 585 O O . LEU A 1 70 ? 2.071 -2.096 -7.843 1.00 92.50 70 LEU A O 1
ATOM 589 N N . LYS A 1 71 ? 1.704 -1.926 -10.050 1.00 92.44 71 LYS A N 1
ATOM 590 C CA . LYS A 1 71 ? 0.269 -2.251 -9.937 1.00 92.44 71 LYS A CA 1
ATOM 591 C C . LYS A 1 71 ? 0.036 -3.677 -9.459 1.00 92.44 71 LYS A C 1
ATOM 593 O O . LYS A 1 71 ? -0.895 -3.923 -8.699 1.00 92.44 71 LYS A O 1
ATOM 598 N N . PHE A 1 72 ? 0.890 -4.596 -9.882 1.00 92.06 72 PHE A N 1
ATOM 599 C CA . PHE A 1 72 ? 0.855 -5.977 -9.437 1.00 92.06 72 PHE A CA 1
ATOM 600 C C . PHE A 1 72 ? 1.351 -6.164 -7.992 1.00 92.06 72 PHE A C 1
ATOM 602 O O . PHE A 1 72 ? 0.845 -7.024 -7.277 1.00 92.06 72 PHE A O 1
ATOM 609 N N . ALA A 1 73 ? 2.257 -5.312 -7.516 1.00 91.69 73 ALA A N 1
ATOM 610 C CA . ALA A 1 73 ? 2.676 -5.298 -6.118 1.00 91.69 73 ALA A CA 1
ATOM 611 C C . ALA A 1 73 ? 1.580 -4.767 -5.178 1.00 91.69 73 ALA A C 1
ATOM 613 O O . ALA A 1 73 ? 1.526 -5.180 -4.022 1.00 91.69 73 ALA A O 1
ATOM 614 N N . ALA A 1 74 ? 0.708 -3.867 -5.660 1.00 91.62 74 ALA A N 1
ATOM 615 C CA . ALA A 1 74 ? -0.264 -3.146 -4.833 1.00 91.62 74 ALA A CA 1
ATOM 616 C C . ALA A 1 74 ? -1.118 -4.064 -3.922 1.00 91.62 74 ALA A C 1
ATOM 618 O O . ALA A 1 74 ? -1.122 -3.845 -2.712 1.00 91.62 74 ALA A O 1
ATOM 619 N N . PRO A 1 75 ? -1.755 -5.148 -4.410 1.00 90.12 75 PRO A N 1
ATOM 620 C CA . PRO A 1 75 ? -2.524 -6.036 -3.535 1.00 90.12 75 PRO A CA 1
ATOM 621 C C . PRO A 1 75 ? -1.680 -6.721 -2.450 1.00 90.12 75 PRO A C 1
ATOM 623 O O . PRO A 1 75 ? -2.187 -6.986 -1.364 1.00 90.12 75 PRO A O 1
ATOM 626 N N . LEU A 1 76 ? -0.401 -7.002 -2.723 1.00 91.00 76 LEU A N 1
ATOM 627 C CA . LEU A 1 76 ? 0.505 -7.632 -1.759 1.00 91.00 76 LEU A CA 1
ATOM 628 C C . LEU A 1 76 ? 0.903 -6.645 -0.661 1.00 91.00 76 LEU A C 1
ATOM 630 O O . LEU A 1 76 ? 0.830 -6.976 0.516 1.00 91.00 76 LEU A O 1
ATOM 634 N N . VAL A 1 77 ? 1.271 -5.417 -1.032 1.00 92.00 77 VAL A N 1
ATOM 635 C CA . VAL A 1 77 ? 1.652 -4.378 -0.060 1.00 92.00 77 VAL A CA 1
ATOM 636 C C . VAL A 1 77 ? 0.462 -3.848 0.732 1.00 92.00 77 VAL A C 1
ATOM 638 O O . VAL A 1 77 ? 0.668 -3.279 1.792 1.00 92.00 77 VAL A O 1
ATOM 641 N N . HIS A 1 78 ? -0.769 -3.977 0.232 1.00 91.50 78 HIS A N 1
ATOM 642 C CA . HIS A 1 78 ? -1.985 -3.625 0.974 1.00 91.50 78 HIS A CA 1
ATOM 643 C C . HIS A 1 78 ? -2.498 -4.774 1.847 1.00 91.50 78 HIS A C 1
ATOM 645 O O . HIS A 1 78 ? -3.465 -4.590 2.582 1.00 91.50 78 HIS A O 1
ATOM 651 N N . ASN A 1 79 ? -1.840 -5.935 1.809 1.00 88.69 79 ASN A N 1
ATOM 652 C CA . ASN A 1 79 ? -2.068 -7.008 2.762 1.00 88.69 79 ASN A CA 1
ATOM 653 C C . ASN A 1 79 ? -1.481 -6.611 4.118 1.00 88.69 79 ASN A C 1
ATOM 655 O O . ASN A 1 79 ? -0.268 -6.499 4.264 1.00 88.69 79 ASN A O 1
ATOM 659 N N . ASP A 1 80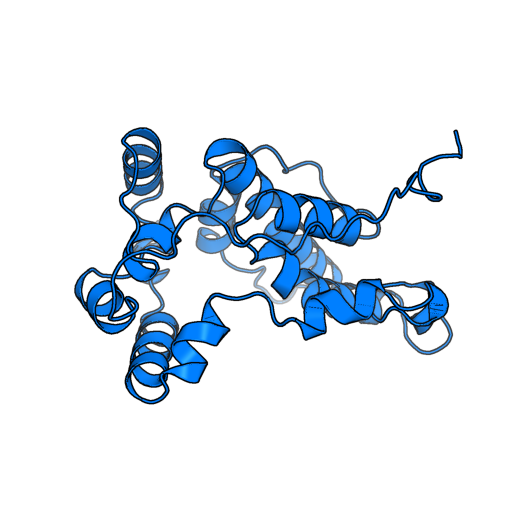 ? -2.323 -6.426 5.123 1.00 86.75 80 ASP A N 1
ATOM 660 C CA . ASP A 1 80 ? -1.898 -6.009 6.457 1.00 86.75 80 ASP A CA 1
ATOM 661 C C . ASP A 1 80 ? -1.279 -7.137 7.294 1.00 86.75 80 ASP A C 1
ATOM 663 O O . ASP A 1 80 ? -0.889 -6.908 8.432 1.00 86.75 80 ASP A O 1
ATOM 667 N N . THR A 1 81 ? -1.131 -8.346 6.754 1.00 87.94 81 THR A N 1
ATOM 668 C CA . THR A 1 81 ? -0.465 -9.447 7.460 1.00 87.94 81 THR A CA 1
ATOM 669 C C . THR A 1 81 ? 1.048 -9.431 7.253 1.00 87.94 81 THR A C 1
ATOM 671 O O . THR A 1 81 ? 1.547 -9.141 6.164 1.00 87.94 81 THR A O 1
ATOM 674 N N . THR A 1 82 ? 1.802 -9.865 8.268 1.00 87.81 82 THR A N 1
ATOM 675 C CA . THR A 1 82 ? 3.262 -10.040 8.170 1.00 87.81 82 THR A CA 1
ATOM 676 C C . THR A 1 82 ? 3.659 -10.944 6.999 1.00 87.81 82 THR A C 1
ATOM 678 O O . THR A 1 82 ? 4.581 -10.623 6.255 1.00 87.81 82 THR A O 1
ATOM 681 N N . GLN A 1 83 ? 2.944 -12.055 6.781 1.00 88.38 83 GLN A N 1
ATOM 682 C CA . GLN A 1 83 ? 3.216 -12.952 5.653 1.00 88.38 83 GLN A CA 1
ATOM 683 C C . GLN A 1 83 ? 2.973 -12.263 4.304 1.00 88.38 83 GLN A C 1
ATOM 685 O O . GLN A 1 83 ? 3.774 -12.423 3.383 1.00 88.38 83 GLN A O 1
ATOM 690 N N . GLY A 1 84 ? 1.896 -11.481 4.190 1.00 88.31 84 GLY A N 1
ATOM 691 C CA . GLY A 1 84 ? 1.623 -10.664 3.011 1.00 88.31 84 GLY A CA 1
ATOM 692 C C . GLY A 1 84 ? 2.753 -9.682 2.715 1.00 88.31 84 GLY A C 1
ATOM 693 O O . GLY A 1 84 ? 3.194 -9.591 1.573 1.00 88.31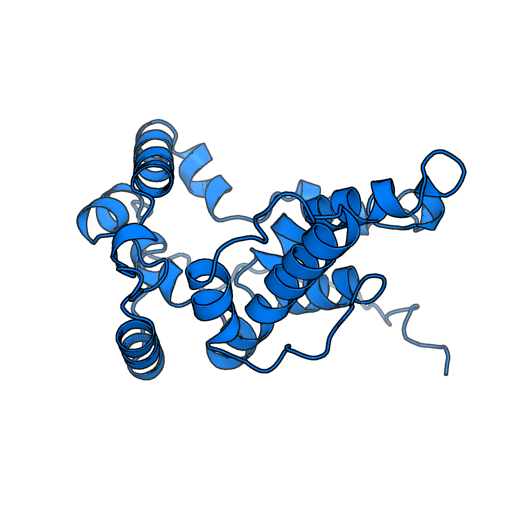 84 GLY A O 1
ATOM 694 N N . GLN A 1 85 ? 3.294 -9.030 3.746 1.00 90.62 85 GLN A N 1
ATOM 695 C CA . GLN A 1 85 ? 4.415 -8.100 3.593 1.00 90.62 85 GLN A CA 1
ATOM 696 C C . GLN A 1 85 ? 5.736 -8.785 3.228 1.00 90.62 85 GLN A C 1
ATOM 698 O O . GLN A 1 85 ? 6.499 -8.221 2.451 1.00 90.62 85 GLN A O 1
ATOM 703 N N . VAL A 1 86 ? 6.002 -10.007 3.705 1.00 90.44 86 VAL A N 1
ATOM 704 C CA . VAL A 1 86 ? 7.170 -10.792 3.250 1.00 90.44 86 VAL A CA 1
ATOM 705 C C . VAL A 1 86 ? 7.076 -11.077 1.750 1.00 90.44 86 VAL A C 1
ATOM 707 O O . VAL A 1 86 ? 8.058 -10.936 1.025 1.00 90.44 86 VAL A O 1
ATOM 710 N N . LEU A 1 87 ? 5.888 -11.448 1.265 1.00 90.38 87 LEU A N 1
ATOM 711 C CA . LEU A 1 87 ? 5.660 -11.656 -0.166 1.00 90.38 87 LEU A CA 1
ATOM 712 C C . LEU A 1 87 ? 5.778 -10.351 -0.953 1.00 90.38 87 LEU A C 1
ATOM 714 O O . LEU A 1 87 ? 6.352 -10.344 -2.038 1.00 90.38 87 LEU A O 1
ATOM 718 N N . ALA A 1 88 ? 5.247 -9.257 -0.408 1.00 91.06 88 ALA A N 1
ATOM 719 C CA . ALA A 1 88 ? 5.350 -7.939 -1.012 1.00 91.06 88 ALA A CA 1
ATOM 720 C C . ALA A 1 88 ? 6.813 -7.507 -1.165 1.00 91.06 88 ALA A C 1
ATOM 722 O O . ALA A 1 88 ? 7.202 -7.085 -2.246 1.00 91.06 88 ALA A O 1
ATOM 723 N N . GLU A 1 89 ? 7.631 -7.694 -0.130 1.00 90.69 89 GLU A N 1
ATOM 724 C CA . GLU A 1 89 ? 9.069 -7.426 -0.156 1.00 90.69 89 GLU A CA 1
ATOM 725 C C . G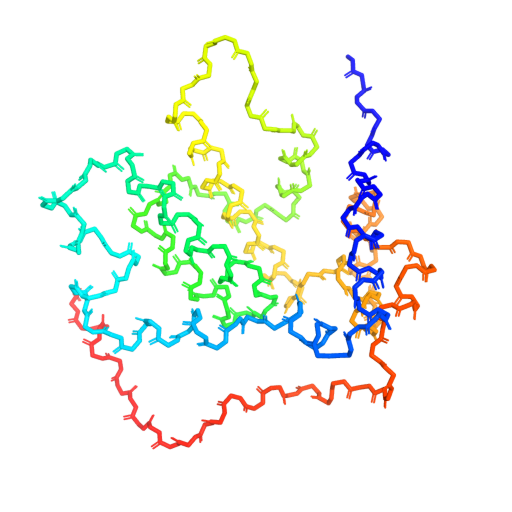LU A 1 89 ? 9.797 -8.267 -1.207 1.00 90.69 89 GLU A C 1
ATOM 727 O O . GLU A 1 89 ? 10.503 -7.720 -2.051 1.00 90.69 89 GLU A O 1
ATOM 732 N N . GLN A 1 90 ? 9.578 -9.584 -1.222 1.00 89.94 90 GLN A N 1
ATOM 733 C CA . GLN A 1 90 ? 10.163 -10.456 -2.248 1.00 89.94 90 GLN A CA 1
ATOM 734 C C . GLN A 1 90 ? 9.758 -10.019 -3.661 1.00 89.94 90 GLN A C 1
ATOM 736 O O . GLN A 1 90 ? 10.547 -10.105 -4.602 1.00 89.94 90 GLN A O 1
ATOM 741 N N . PHE A 1 91 ? 8.521 -9.547 -3.817 1.00 89.81 91 PHE A N 1
ATOM 742 C CA . PHE A 1 91 ? 8.012 -9.059 -5.087 1.00 89.81 91 PHE A CA 1
ATOM 743 C C . PHE A 1 91 ? 8.611 -7.700 -5.472 1.00 89.81 91 PHE A C 1
ATOM 745 O O . PHE A 1 91 ? 8.873 -7.472 -6.655 1.00 89.81 91 PHE A O 1
ATOM 752 N N . THR A 1 92 ? 8.842 -6.785 -4.530 1.00 89.31 92 THR A N 1
ATOM 753 C CA . THR A 1 92 ? 9.388 -5.457 -4.844 1.00 89.31 92 THR A CA 1
ATOM 754 C C . THR A 1 92 ? 10.904 -5.445 -4.999 1.00 89.31 92 THR A C 1
ATOM 756 O O . THR A 1 92 ? 11.389 -4.545 -5.679 1.00 89.31 92 THR A O 1
ATOM 759 N N . GLU A 1 93 ? 11.627 -6.449 -4.490 1.00 88.38 93 GLU A N 1
ATOM 760 C CA . GLU A 1 93 ? 13.100 -6.522 -4.488 1.00 88.38 93 GLU A CA 1
ATOM 761 C C . GLU A 1 93 ? 13.740 -6.255 -5.862 1.00 88.38 93 GLU A C 1
ATOM 763 O O . GLU A 1 93 ? 14.640 -5.431 -5.980 1.00 88.38 93 GLU A O 1
ATOM 768 N N . GLU A 1 94 ? 13.223 -6.870 -6.931 1.00 82.81 94 GLU A N 1
ATOM 769 C CA . GLU A 1 94 ? 13.747 -6.705 -8.305 1.00 82.81 94 GLU A CA 1
ATOM 770 C C . GLU A 1 94 ? 13.627 -5.263 -8.834 1.00 82.81 94 GLU A C 1
ATOM 772 O O . GLU A 1 94 ? 14.331 -4.867 -9.757 1.00 82.81 94 GLU A O 1
ATOM 777 N N . THR A 1 95 ? 12.724 -4.474 -8.255 1.00 82.62 95 THR A N 1
ATOM 778 C CA . THR A 1 95 ? 12.460 -3.074 -8.621 1.00 82.62 95 THR A CA 1
ATOM 779 C C . THR A 1 95 ? 12.742 -2.104 -7.477 1.00 82.62 95 THR A C 1
ATOM 781 O O . THR A 1 95 ? 12.344 -0.938 -7.541 1.00 82.62 95 THR A O 1
ATOM 784 N N . ARG A 1 96 ? 13.391 -2.573 -6.407 1.00 83.31 96 ARG A N 1
ATOM 785 C CA . ARG A 1 96 ? 13.636 -1.778 -5.210 1.00 83.31 96 ARG A CA 1
ATOM 786 C C . ARG A 1 96 ? 14.700 -0.734 -5.513 1.00 83.31 96 ARG A C 1
ATOM 788 O O . ARG A 1 96 ? 15.784 -1.041 -5.995 1.00 83.31 96 ARG A O 1
ATOM 795 N N . ALA A 1 97 ? 14.373 0.519 -5.215 1.00 69.06 97 ALA A N 1
ATOM 796 C CA . ALA A 1 97 ? 15.246 1.653 -5.498 1.00 69.06 97 ALA A CA 1
ATOM 797 C C . ALA A 1 97 ? 15.876 2.266 -4.235 1.00 69.06 97 ALA A C 1
ATOM 799 O O . ALA A 1 97 ? 16.776 3.094 -4.352 1.00 69.06 97 ALA A O 1
ATOM 800 N N . THR A 1 98 ? 15.397 1.920 -3.029 1.00 70.19 98 THR A N 1
ATOM 801 C CA . THR A 1 98 ? 15.852 2.534 -1.765 1.00 70.19 98 THR A CA 1
ATOM 802 C C . THR A 1 98 ? 15.748 1.584 -0.564 1.00 70.19 98 THR A C 1
ATOM 804 O O . THR A 1 98 ? 15.087 0.556 -0.642 1.00 70.19 98 THR A O 1
ATOM 807 N N . SER A 1 99 ? 16.357 1.956 0.569 1.00 68.00 99 SER A N 1
ATOM 808 C CA . SER A 1 99 ? 16.393 1.179 1.821 1.00 68.00 99 SER A CA 1
ATOM 809 C C . SER A 1 99 ? 15.509 1.753 2.946 1.00 68.00 99 SER A C 1
ATOM 811 O O . SER A 1 99 ? 15.856 1.651 4.119 1.00 68.00 99 SER A O 1
ATOM 813 N N . ILE A 1 100 ? 14.378 2.392 2.627 1.00 75.75 100 ILE A N 1
ATOM 814 C CA . ILE A 1 100 ? 13.514 3.100 3.605 1.00 75.75 100 ILE A CA 1
ATOM 815 C C . ILE A 1 100 ? 12.593 2.185 4.440 1.00 75.75 100 ILE A C 1
ATOM 817 O O . ILE A 1 100 ? 11.596 2.638 4.997 1.00 75.75 100 ILE A O 1
ATOM 821 N N . LEU A 1 101 ? 12.917 0.897 4.544 1.00 78.94 101 LEU A N 1
ATOM 822 C CA . LEU A 1 101 ? 12.037 -0.142 5.098 1.00 78.94 101 LEU A CA 1
ATOM 823 C C . LEU A 1 101 ? 11.782 -0.026 6.606 1.00 78.94 101 LEU A C 1
ATOM 825 O O . LEU A 1 101 ? 10.936 -0.741 7.131 1.00 78.94 101 LEU A O 1
ATOM 829 N N . THR A 1 102 ? 12.507 0.842 7.309 1.00 88.62 102 THR A N 1
ATOM 830 C CA . THR A 1 102 ? 12.451 0.964 8.773 1.00 88.62 102 THR A CA 1
ATOM 831 C C . THR A 1 102 ? 11.701 2.206 9.260 1.00 88.62 102 THR A C 1
ATOM 833 O O . THR A 1 102 ? 11.558 2.397 10.465 1.00 88.62 102 THR A O 1
ATOM 836 N N . ASP A 1 103 ? 11.244 3.080 8.359 1.00 93.38 103 ASP A N 1
ATOM 837 C CA . ASP A 1 103 ? 10.617 4.354 8.724 1.00 93.38 103 ASP A CA 1
ATOM 838 C C . ASP A 1 103 ? 9.096 4.225 8.900 1.00 93.38 103 ASP A C 1
ATOM 840 O O . ASP A 1 103 ? 8.325 4.334 7.946 1.00 93.38 103 ASP A O 1
ATOM 844 N N . ILE A 1 104 ? 8.652 4.042 10.146 1.00 95.75 104 ILE A N 1
ATOM 845 C CA . ILE A 1 104 ? 7.229 3.869 10.498 1.00 95.75 104 ILE A CA 1
ATOM 846 C C . ILE A 1 104 ? 6.354 5.115 10.271 1.00 95.75 104 ILE A C 1
ATOM 848 O O . ILE A 1 104 ? 5.131 5.010 10.339 1.00 95.75 104 ILE A O 1
ATOM 852 N N . TYR A 1 105 ? 6.951 6.282 10.015 1.00 96.38 105 TYR A N 1
ATOM 853 C CA . TYR A 1 105 ? 6.230 7.517 9.669 1.00 96.38 105 TYR A CA 1
ATOM 854 C C . TYR A 1 105 ? 6.397 7.878 8.186 1.00 96.38 105 TYR A C 1
ATOM 856 O O . TYR A 1 105 ? 5.841 8.870 7.718 1.00 96.38 105 TYR A O 1
ATOM 864 N N . GLY A 1 106 ? 7.154 7.079 7.427 1.00 94.56 106 GLY A N 1
ATOM 865 C CA . GLY A 1 106 ? 7.474 7.361 6.031 1.00 94.56 106 GLY A CA 1
ATOM 866 C C . GLY A 1 106 ? 6.234 7.430 5.145 1.00 94.56 106 GLY A C 1
ATOM 867 O O . GLY A 1 106 ? 6.141 8.313 4.297 1.00 94.56 106 GLY A O 1
ATOM 868 N N . LEU A 1 107 ? 5.253 6.547 5.373 1.00 94.31 107 LEU A N 1
ATOM 869 C CA . LEU A 1 107 ? 4.011 6.514 4.595 1.00 94.31 107 LEU A CA 1
ATOM 870 C C . LEU A 1 107 ? 3.198 7.804 4.736 1.00 94.31 107 LEU A C 1
ATOM 872 O O . LEU A 1 107 ? 2.822 8.388 3.723 1.00 94.31 107 LEU A O 1
ATOM 876 N N . GLU A 1 108 ? 2.939 8.238 5.971 1.00 95.12 108 GLU A N 1
ATOM 877 C CA . GLU A 1 108 ? 2.180 9.462 6.246 1.00 95.12 108 GLU A CA 1
ATOM 878 C C . GLU A 1 108 ? 2.882 10.665 5.616 1.00 95.12 108 GLU A C 1
ATOM 880 O O . GLU A 1 108 ? 2.281 11.342 4.782 1.00 95.12 108 GLU A O 1
ATOM 885 N N . ARG A 1 109 ? 4.182 10.845 5.884 1.00 94.88 109 ARG A N 1
ATOM 886 C CA . ARG A 1 109 ? 4.958 11.966 5.339 1.00 94.88 109 ARG A CA 1
ATOM 887 C C . ARG A 1 109 ? 4.988 11.981 3.818 1.00 94.88 109 ARG A C 1
ATOM 889 O O . ARG A 1 109 ? 4.900 13.047 3.218 1.00 94.88 109 ARG A O 1
ATOM 896 N N . MET A 1 110 ? 5.119 10.819 3.179 1.00 94.38 110 MET A N 1
ATOM 897 C CA . MET A 1 110 ? 5.112 10.723 1.719 1.00 94.38 110 MET A CA 1
ATOM 898 C C . MET A 1 110 ? 3.750 11.070 1.121 1.00 94.38 110 MET A C 1
ATOM 900 O O . MET A 1 110 ? 3.693 11.758 0.106 1.00 94.38 110 MET A O 1
ATOM 904 N N . VAL A 1 111 ? 2.658 10.598 1.726 1.00 93.12 111 VAL A N 1
ATOM 905 C CA . VAL A 1 111 ? 1.307 10.912 1.245 1.00 93.12 111 VAL A CA 1
ATOM 906 C C . VAL A 1 111 ? 0.964 12.377 1.513 1.00 93.12 111 VAL A C 1
ATOM 908 O O . VAL A 1 111 ? 0.377 13.019 0.645 1.00 93.12 111 VAL A O 1
ATOM 911 N N . ALA A 1 112 ? 1.383 12.925 2.654 1.00 91.56 112 ALA A N 1
ATOM 912 C CA . ALA A 1 112 ? 1.252 14.338 2.986 1.00 91.56 112 ALA A CA 1
ATOM 913 C C . ALA A 1 112 ? 2.073 15.234 2.050 1.00 91.56 112 ALA A C 1
ATOM 915 O O . ALA A 1 112 ? 1.567 16.245 1.588 1.00 91.56 112 ALA A O 1
ATOM 916 N N . ALA A 1 113 ? 3.308 14.860 1.704 1.00 93.62 113 ALA A N 1
ATOM 917 C CA . ALA A 1 113 ? 4.093 15.581 0.697 1.00 93.62 113 ALA A CA 1
ATOM 918 C C . ALA A 1 113 ? 3.440 15.540 -0.695 1.00 93.62 113 ALA A C 1
ATOM 920 O O . ALA A 1 113 ? 3.710 16.392 -1.541 1.00 93.62 113 ALA A O 1
ATOM 921 N N . GLY A 1 114 ? 2.573 14.554 -0.919 1.00 92.62 114 GLY A N 1
ATOM 922 C CA . GLY A 1 114 ? 1.905 14.333 -2.179 1.00 92.62 114 GLY A CA 1
ATOM 923 C C . GLY A 1 114 ? 2.797 13.626 -3.187 1.00 92.62 114 GLY A C 1
ATOM 924 O O . GLY A 1 114 ? 3.936 13.216 -2.944 1.00 92.62 114 GLY A O 1
ATOM 925 N N . VAL A 1 115 ? 2.208 13.442 -4.354 1.00 93.75 115 VAL A N 1
ATOM 926 C CA . VAL A 1 115 ? 2.886 12.855 -5.495 1.00 93.75 115 VAL A CA 1
ATOM 927 C C . VAL A 1 115 ? 3.822 13.885 -6.150 1.00 93.75 115 VAL A C 1
ATOM 929 O O . VAL A 1 115 ? 3.583 15.080 -5.990 1.00 93.75 115 VAL A O 1
ATOM 932 N N . PRO A 1 116 ? 4.855 13.486 -6.913 1.00 94.25 116 PRO A N 1
ATOM 933 C CA . PRO A 1 116 ? 5.671 14.438 -7.664 1.00 94.25 116 PRO A CA 1
ATOM 934 C C . PRO A 1 116 ? 4.809 15.304 -8.607 1.00 94.25 116 PRO A C 1
ATOM 936 O O . PRO A 1 116 ? 3.973 14.771 -9.337 1.00 94.25 116 PRO A O 1
ATOM 939 N N . GLN A 1 117 ? 5.010 16.627 -8.592 1.00 94.25 117 GLN A N 1
ATOM 940 C CA . GLN A 1 117 ? 4.282 17.617 -9.407 1.00 94.25 117 GLN A CA 1
ATOM 941 C C . GLN A 1 117 ? 5.249 18.568 -10.133 1.00 94.25 117 GLN A C 1
ATOM 943 O O . GLN A 1 117 ? 6.384 18.742 -9.694 1.00 94.25 117 GLN A O 1
ATOM 948 N N . GLY A 1 118 ? 4.784 19.203 -11.215 1.00 95.38 118 GLY A N 1
ATOM 949 C CA . GLY A 1 118 ? 5.548 20.171 -12.015 1.00 95.38 118 GLY A CA 1
ATOM 950 C C . GLY A 1 118 ? 5.728 19.748 -13.476 1.00 95.38 118 GLY A C 1
ATOM 951 O O . GLY A 1 118 ? 5.415 18.616 -13.843 1.00 95.38 118 GLY A O 1
ATOM 952 N N . GLU A 1 119 ? 6.225 20.665 -14.309 1.00 95.31 119 GLU A N 1
ATOM 953 C CA . GLU A 1 119 ? 6.472 20.416 -15.741 1.00 95.31 119 GLU A CA 1
ATOM 954 C C . GLU A 1 119 ? 7.643 19.444 -15.974 1.00 95.31 119 GLU A C 1
ATOM 956 O O . GLU A 1 119 ? 7.637 18.694 -16.945 1.00 95.31 119 GLU A O 1
ATOM 961 N N . ASP A 1 120 ? 8.589 19.378 -15.031 1.00 95.44 120 ASP A N 1
ATOM 962 C CA . ASP A 1 120 ? 9.789 18.531 -15.110 1.00 95.44 120 ASP A CA 1
ATOM 963 C C . ASP A 1 120 ? 9.579 17.097 -14.575 1.00 95.44 120 ASP A C 1
ATOM 965 O O . ASP A 1 120 ? 10.539 16.343 -14.376 1.00 95.44 120 ASP A O 1
ATOM 969 N N . ILE A 1 121 ? 8.335 16.688 -14.292 1.00 96.19 121 ILE A N 1
ATOM 970 C CA . ILE A 1 121 ? 8.059 15.325 -13.822 1.00 96.19 121 ILE A CA 1
ATOM 971 C C . ILE A 1 121 ? 8.275 14.317 -14.946 1.00 96.19 121 ILE A C 1
ATOM 973 O O . ILE A 1 121 ? 7.693 14.400 -16.024 1.00 96.19 121 ILE A O 1
ATOM 977 N N . THR A 1 122 ? 9.080 13.299 -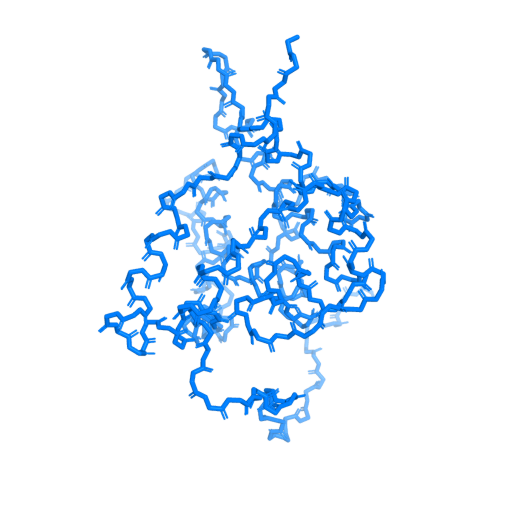14.650 1.00 94.25 122 THR A N 1
ATOM 978 C CA . THR A 1 122 ? 9.374 12.200 -15.567 1.00 94.25 122 THR A CA 1
ATOM 979 C C . THR A 1 122 ? 8.676 10.925 -15.105 1.00 94.25 122 THR A C 1
ATOM 981 O O . THR A 1 122 ? 8.363 10.748 -13.925 1.00 94.25 122 THR A O 1
ATOM 984 N N . ALA A 1 123 ? 8.479 9.974 -16.023 1.00 90.62 123 ALA A N 1
ATOM 985 C CA . ALA A 1 123 ? 7.993 8.642 -15.663 1.00 90.62 123 ALA A CA 1
ATOM 986 C C . ALA A 1 123 ? 8.897 7.969 -14.611 1.00 90.62 123 ALA A C 1
ATOM 988 O O . ALA A 1 123 ? 8.400 7.288 -13.715 1.00 90.62 123 ALA A O 1
ATOM 989 N N . ALA A 1 124 ? 10.211 8.212 -14.678 1.00 91.25 124 ALA A N 1
ATOM 990 C CA . ALA A 1 124 ? 11.183 7.691 -13.726 1.00 91.25 124 ALA A CA 1
ATOM 991 C C . ALA A 1 124 ? 11.000 8.283 -12.320 1.00 91.25 124 ALA A C 1
ATOM 993 O O . ALA A 1 124 ? 10.935 7.523 -11.354 1.00 91.25 124 ALA A O 1
ATOM 994 N N . SER A 1 125 ? 10.859 9.610 -12.185 1.00 93.19 125 SER A N 1
ATOM 995 C CA . SER A 1 125 ? 10.639 10.233 -10.870 1.00 93.19 125 SER A CA 1
ATOM 996 C C . SER A 1 125 ? 9.302 9.808 -10.257 1.00 93.19 125 SER A C 1
ATOM 998 O O . SER A 1 125 ? 9.229 9.544 -9.054 1.00 93.19 125 SER A O 1
ATOM 1000 N N . TRP A 1 126 ? 8.271 9.635 -11.087 1.00 93.62 126 TRP A N 1
ATOM 1001 C CA . TRP A 1 126 ? 6.989 9.078 -10.667 1.00 93.62 126 TRP A CA 1
ATOM 1002 C C . TRP A 1 126 ? 7.095 7.625 -10.183 1.00 93.62 126 TRP A C 1
ATOM 1004 O O . TRP A 1 126 ? 6.621 7.290 -9.095 1.00 93.62 126 TRP A O 1
ATOM 1014 N N . CYS A 1 127 ? 7.741 6.753 -10.963 1.00 92.88 127 CYS A N 1
ATOM 1015 C CA . CYS A 1 127 ? 7.925 5.346 -10.603 1.00 92.88 127 CYS A CA 1
ATOM 1016 C C . CYS A 1 127 ? 8.785 5.189 -9.347 1.00 92.88 127 CYS A C 1
ATOM 1018 O O . CYS A 1 127 ? 8.475 4.350 -8.505 1.00 92.88 127 CYS A O 1
ATOM 1020 N N . PHE A 1 128 ? 9.815 6.021 -9.184 1.00 92.38 128 PHE A N 1
ATOM 1021 C CA . PHE A 1 128 ? 10.638 6.050 -7.978 1.00 92.38 128 PHE A CA 1
ATOM 1022 C C . PHE A 1 128 ? 9.813 6.411 -6.740 1.00 92.38 128 PHE A C 1
ATOM 1024 O O . PHE A 1 128 ? 9.892 5.721 -5.724 1.00 92.38 128 PHE A O 1
ATOM 1031 N N . TRP A 1 129 ? 8.971 7.446 -6.826 1.00 94.00 129 TRP A N 1
ATOM 1032 C CA . TRP A 1 129 ? 8.061 7.802 -5.736 1.00 94.00 129 TRP A CA 1
ATOM 1033 C C . TRP A 1 129 ? 7.081 6.665 -5.415 1.00 94.00 129 TRP A C 1
ATOM 1035 O O . TRP A 1 129 ? 6.922 6.308 -4.249 1.00 94.00 129 TRP A O 1
ATOM 1045 N N . MET A 1 130 ? 6.487 6.036 -6.435 1.00 93.44 130 MET A N 1
ATOM 1046 C CA . MET A 1 130 ? 5.595 4.887 -6.248 1.00 93.44 130 MET A CA 1
ATOM 1047 C C . MET A 1 130 ? 6.306 3.693 -5.597 1.00 93.44 130 MET A C 1
ATOM 1049 O O . MET A 1 130 ? 5.740 3.080 -4.697 1.00 93.44 130 MET A O 1
ATOM 1053 N N . ALA A 1 131 ? 7.534 3.365 -6.010 1.00 92.56 131 ALA A N 1
ATOM 1054 C CA . ALA A 1 131 ? 8.319 2.281 -5.417 1.00 92.56 131 ALA A CA 1
ATOM 1055 C C . ALA A 1 131 ? 8.608 2.550 -3.933 1.00 92.56 131 ALA A C 1
ATOM 1057 O O . ALA A 1 131 ? 8.350 1.694 -3.089 1.00 92.56 131 ALA A O 1
ATOM 1058 N N . LYS A 1 132 ? 9.020 3.779 -3.594 1.00 93.19 132 LYS A N 1
ATOM 1059 C CA . LYS A 1 132 ? 9.191 4.198 -2.195 1.00 93.19 132 LYS A CA 1
ATOM 1060 C C . LYS A 1 132 ? 7.890 4.077 -1.400 1.00 93.19 132 LYS A C 1
ATOM 1062 O O . LYS A 1 132 ? 7.908 3.580 -0.280 1.00 93.19 132 LYS A O 1
ATOM 1067 N N . LEU A 1 133 ? 6.756 4.466 -1.988 1.00 92.56 133 LEU A N 1
ATOM 1068 C CA . LEU A 1 133 ? 5.444 4.348 -1.347 1.00 92.56 133 LEU A CA 1
ATOM 1069 C C . LEU A 1 133 ? 5.070 2.886 -1.045 1.00 92.56 133 LEU A C 1
ATOM 1071 O O . LEU A 1 133 ? 4.378 2.619 -0.062 1.00 92.56 133 LEU A O 1
ATOM 1075 N N . MET A 1 134 ? 5.510 1.938 -1.877 1.00 92.19 134 MET A N 1
ATOM 1076 C CA . MET A 1 134 ? 5.339 0.510 -1.605 1.00 92.19 134 MET A CA 1
ATOM 1077 C C . MET A 1 134 ? 6.194 0.060 -0.415 1.00 92.19 134 MET A C 1
ATOM 1079 O O . MET A 1 134 ? 5.678 -0.616 0.473 1.00 92.19 134 MET A O 1
ATOM 1083 N N . ASP A 1 135 ? 7.458 0.481 -0.365 1.00 91.25 135 ASP A N 1
ATOM 1084 C CA . ASP A 1 135 ? 8.428 0.055 0.650 1.00 91.25 135 ASP A CA 1
ATOM 1085 C C . ASP A 1 135 ? 8.099 0.571 2.066 1.00 91.25 135 ASP A C 1
ATOM 1087 O O . ASP A 1 135 ? 8.205 -0.178 3.039 1.00 91.25 135 ASP A O 1
ATOM 1091 N N . VAL A 1 136 ? 7.634 1.820 2.210 1.00 92.81 136 VAL A N 1
ATOM 1092 C CA . VAL A 1 136 ? 7.332 2.424 3.533 1.00 92.81 136 VAL A CA 1
ATOM 1093 C C . VAL A 1 136 ? 6.201 1.732 4.298 1.00 92.81 136 VAL A C 1
ATOM 1095 O O . VAL A 1 136 ? 6.051 1.933 5.502 1.00 92.81 136 VAL A O 1
ATOM 1098 N N . ARG A 1 137 ? 5.387 0.906 3.630 1.00 93.25 137 ARG A N 1
ATOM 1099 C CA . ARG A 1 137 ? 4.302 0.166 4.288 1.00 93.25 137 ARG A CA 1
ATOM 1100 C C . ARG A 1 137 ? 4.809 -0.932 5.216 1.00 93.25 137 ARG A C 1
ATOM 1102 O O . ARG A 1 137 ? 4.160 -1.202 6.229 1.00 93.25 137 ARG A O 1
ATOM 1109 N N . LYS A 1 138 ? 5.949 -1.544 4.886 1.00 92.25 138 LYS A N 1
ATOM 1110 C CA . LYS A 1 138 ? 6.497 -2.680 5.630 1.00 92.25 138 LYS A CA 1
ATOM 1111 C C . LYS A 1 138 ? 6.837 -2.304 7.071 1.00 92.25 138 LYS A C 1
ATOM 1113 O O . LYS A 1 138 ? 6.466 -3.039 7.977 1.00 92.25 138 LYS A O 1
ATOM 1118 N N . ALA A 1 139 ? 7.440 -1.133 7.288 1.00 94.19 139 ALA A N 1
ATOM 1119 C CA . ALA A 1 139 ? 7.844 -0.666 8.617 1.00 94.19 139 ALA A CA 1
ATOM 1120 C C . ALA A 1 139 ? 6.679 -0.672 9.626 1.00 94.19 139 ALA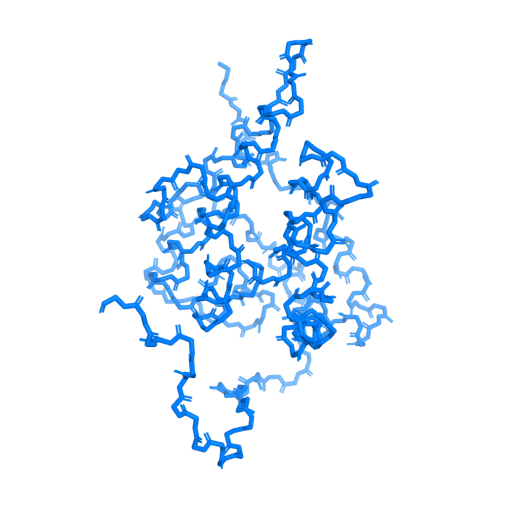 A C 1
ATOM 1122 O O . ALA A 1 139 ? 6.840 -1.067 10.780 1.00 94.19 139 ALA A O 1
ATOM 1123 N N . ILE A 1 140 ? 5.491 -0.250 9.178 1.00 96.19 140 ILE A N 1
ATOM 1124 C CA . ILE A 1 140 ? 4.283 -0.185 10.010 1.00 96.19 140 ILE A CA 1
ATOM 1125 C C . ILE A 1 140 ? 3.846 -1.598 10.413 1.00 96.19 140 ILE A C 1
ATOM 1127 O O . ILE A 1 140 ? 3.625 -1.863 11.593 1.00 96.19 140 ILE A O 1
ATOM 1131 N N . VAL A 1 141 ? 3.768 -2.522 9.450 1.00 95.56 141 VAL A N 1
ATOM 1132 C CA . VAL A 1 141 ? 3.357 -3.910 9.720 1.00 95.56 141 VAL A CA 1
ATOM 1133 C C . VAL A 1 141 ? 4.413 -4.663 10.526 1.00 95.56 141 VAL A C 1
ATOM 1135 O O . VAL A 1 141 ? 4.050 -5.455 11.386 1.00 95.56 141 VAL A O 1
ATOM 1138 N N . ASP A 1 142 ? 5.702 -4.407 10.316 1.00 94.50 142 ASP A N 1
ATOM 1139 C CA . ASP A 1 142 ? 6.769 -5.015 11.117 1.00 94.50 142 ASP A CA 1
ATOM 1140 C C . ASP A 1 142 ? 6.669 -4.600 12.594 1.00 94.50 142 ASP A C 1
ATOM 1142 O O . ASP A 1 142 ? 6.908 -5.423 13.477 1.00 94.50 142 ASP A O 1
ATOM 1146 N N . ARG A 1 143 ? 6.274 -3.348 12.877 1.00 96.25 143 ARG A N 1
ATOM 1147 C CA . ARG A 1 143 ? 6.080 -2.860 14.252 1.00 96.25 143 ARG A CA 1
ATOM 1148 C C . ARG A 1 143 ? 4.781 -3.359 14.884 1.00 96.25 143 ARG A C 1
ATOM 1150 O O . ARG A 1 143 ? 4.801 -3.815 16.023 1.00 96.25 143 ARG A O 1
ATOM 1157 N N . PHE A 1 144 ? 3.656 -3.234 14.182 1.00 96.69 144 PHE A N 1
ATOM 1158 C CA . PHE A 1 144 ? 2.323 -3.433 14.772 1.00 96.69 144 PHE A CA 1
ATOM 1159 C C . PHE A 1 144 ? 1.669 -4.771 14.404 1.00 96.69 144 PHE A C 1
ATOM 1161 O O . PHE A 1 144 ? 0.625 -5.123 14.950 1.00 96.69 144 PHE A O 1
ATOM 1168 N N . GLY A 1 145 ? 2.240 -5.516 13.457 1.00 95.50 145 GLY A N 1
ATOM 1169 C CA . GLY A 1 145 ? 1.655 -6.736 12.892 1.00 95.50 145 GLY A CA 1
ATOM 1170 C C . GLY A 1 145 ? 0.453 -6.499 11.969 1.00 95.50 145 GLY A C 1
ATOM 1171 O O . GLY A 1 145 ? -0.128 -7.473 11.494 1.00 95.50 145 GLY A O 1
ATOM 1172 N N . ARG A 1 146 ? 0.065 -5.233 11.752 1.00 94.81 146 ARG A N 1
ATOM 1173 C CA . ARG A 1 146 ? -1.077 -4.767 10.945 1.00 94.81 146 ARG A CA 1
ATOM 1174 C C . ARG A 1 146 ? -0.972 -3.269 10.652 1.00 94.81 146 ARG A C 1
ATOM 1176 O O . ARG A 1 146 ? -0.033 -2.620 11.106 1.00 94.81 146 ARG A O 1
ATOM 1183 N N . TYR A 1 147 ? -1.940 -2.709 9.926 1.00 95.62 147 TYR A N 1
ATOM 1184 C CA . TYR A 1 147 ? -2.089 -1.258 9.762 1.00 95.62 147 TYR A CA 1
ATOM 1185 C C . TYR A 1 147 ? -3.016 -0.670 10.836 1.00 95.62 147 TYR A C 1
ATOM 1187 O O . TYR A 1 147 ? -4.227 -0.885 10.751 1.00 95.62 147 TYR A O 1
ATOM 1195 N N . PRO A 1 148 ? -2.507 0.125 11.801 1.00 97.00 148 PRO A N 1
ATOM 1196 C CA . PRO A 1 148 ? -3.331 0.660 12.890 1.00 97.00 148 PRO A CA 1
ATOM 1197 C C . PRO A 1 148 ? -4.528 1.490 12.410 1.00 97.00 148 PRO A C 1
ATOM 1199 O O . PRO A 1 148 ? -5.619 1.400 12.969 1.00 97.00 148 PRO A O 1
ATOM 1202 N N . TYR A 1 149 ? -4.357 2.241 11.320 1.00 95.44 149 TYR A N 1
ATOM 1203 C CA . TYR A 1 149 ? -5.407 3.073 10.726 1.00 95.44 149 TYR A CA 1
ATOM 1204 C C . TYR A 1 149 ? -6.581 2.272 10.125 1.00 95.44 149 TYR A C 1
ATOM 1206 O O . TYR A 1 149 ? -7.646 2.833 9.868 1.00 95.44 149 TYR A O 1
ATOM 1214 N N . CYS A 1 150 ? -6.433 0.952 9.954 1.00 93.44 150 CYS A N 1
ATOM 1215 C CA . CYS A 1 150 ? -7.508 0.050 9.536 1.00 93.44 150 CYS A CA 1
ATOM 1216 C C . CYS A 1 150 ? -8.282 -0.564 10.719 1.00 93.44 150 CYS A C 1
ATOM 1218 O O . CYS A 1 150 ? -9.298 -1.225 10.501 1.00 93.44 150 CYS A O 1
ATOM 1220 N N . ASN A 1 151 ? -7.857 -0.364 11.971 1.00 94.44 151 ASN A N 1
ATOM 1221 C CA . ASN A 1 151 ? -8.449 -1.070 13.113 1.00 94.44 151 ASN A CA 1
ATOM 1222 C C . ASN A 1 151 ? -9.954 -0.789 13.256 1.00 94.44 151 ASN A C 1
ATOM 1224 O O . ASN A 1 151 ? -10.750 -1.724 13.359 1.00 94.44 151 ASN A O 1
ATOM 1228 N N . ALA A 1 152 ? -10.374 0.478 13.173 1.00 92.44 152 ALA A N 1
ATOM 1229 C CA . ALA A 1 152 ? -11.773 0.865 13.362 1.00 92.44 152 ALA A CA 1
ATOM 1230 C C . ALA A 1 152 ? -12.721 0.219 12.330 1.00 92.44 152 ALA A C 1
ATOM 1232 O O . ALA A 1 152 ? -13.761 -0.333 12.699 1.00 92.44 152 ALA A O 1
ATOM 1233 N N . ILE A 1 153 ? -12.346 0.233 11.046 1.00 89.38 153 ILE A N 1
ATOM 1234 C CA . ILE A 1 153 ? -13.141 -0.353 9.948 1.00 89.38 153 ILE A CA 1
ATOM 1235 C C . ILE A 1 153 ? -13.177 -1.885 10.009 1.00 89.38 153 ILE A C 1
ATOM 1237 O O . ILE A 1 153 ? -14.188 -2.494 9.666 1.00 89.38 153 ILE A O 1
ATOM 1241 N N . GLN A 1 154 ? -12.107 -2.515 10.498 1.00 87.69 154 GLN A N 1
ATOM 1242 C CA . GLN A 1 154 ? -12.044 -3.961 10.716 1.00 87.69 154 GLN A CA 1
ATOM 1243 C C . GLN A 1 154 ? -12.704 -4.379 12.037 1.00 87.69 154 GLN A C 1
ATOM 1245 O O . GLN A 1 154 ? -12.880 -5.569 12.310 1.00 87.69 154 GLN A O 1
ATOM 1250 N N . GLY A 1 155 ? -13.101 -3.410 12.866 1.00 89.56 155 GLY A N 1
ATOM 1251 C CA . GLY A 1 155 ? -13.698 -3.663 14.163 1.00 89.56 155 GLY A CA 1
ATOM 1252 C C . GLY A 1 155 ? -12.722 -4.198 15.205 1.00 89.56 155 GLY A C 1
ATOM 1253 O O . GLY A 1 155 ? -13.161 -4.925 16.100 1.00 89.56 155 GLY A O 1
ATOM 1254 N N . LEU A 1 156 ? -11.441 -3.872 15.071 1.00 91.62 156 LEU A N 1
ATOM 1255 C CA . LEU A 1 156 ? -10.371 -4.210 15.999 1.00 91.62 156 LEU A CA 1
ATOM 1256 C C . LEU A 1 156 ? -10.171 -3.074 17.005 1.00 91.62 156 LEU A C 1
ATOM 1258 O O . LEU A 1 156 ? -10.353 -1.902 16.683 1.00 91.62 156 LEU A O 1
ATOM 1262 N N . GLU A 1 157 ? -9.779 -3.428 18.224 1.00 94.81 157 GLU A N 1
ATOM 1263 C CA . GLU A 1 157 ? -9.325 -2.451 19.211 1.00 94.81 157 GLU A CA 1
ATOM 1264 C C . GLU A 1 157 ? -7.837 -2.154 18.991 1.00 94.81 157 GLU A C 1
ATOM 1266 O O . GLU A 1 157 ? -7.026 -3.075 18.816 1.00 94.81 157 GLU A O 1
ATOM 1271 N N . SER A 1 158 ? -7.492 -0.865 18.990 1.00 96.75 158 SER A N 1
ATOM 1272 C CA . SER A 1 158 ? -6.104 -0.403 18.971 1.00 96.75 158 SER A CA 1
ATOM 1273 C C . SER A 1 158 ? -5.474 -0.561 20.354 1.00 96.75 158 SER A C 1
ATOM 1275 O O . SER A 1 158 ? -6.069 -0.194 21.369 1.00 96.75 158 SER A O 1
ATOM 1277 N N . THR A 1 159 ? -4.250 -1.073 20.385 1.00 98.00 159 THR A N 1
ATOM 1278 C CA . THR A 1 159 ? -3.357 -1.062 21.549 1.00 98.00 159 THR A CA 1
ATOM 1279 C C . THR A 1 159 ? -2.914 0.364 21.896 1.00 98.00 159 THR A C 1
ATOM 1281 O O . THR A 1 159 ? -3.069 1.286 21.098 1.00 98.00 159 THR A O 1
ATOM 1284 N N . GLU A 1 160 ? -2.320 0.561 23.075 1.00 98.25 160 GLU A N 1
ATOM 1285 C CA . GLU A 1 160 ? -1.803 1.879 23.480 1.00 98.25 160 GLU A CA 1
ATOM 1286 C C . GLU A 1 160 ? -0.664 2.387 22.578 1.00 98.25 160 GLU A C 1
ATOM 1288 O O . GLU A 1 160 ? -0.577 3.587 22.326 1.00 98.25 160 GLU A O 1
ATOM 1293 N N . ASP A 1 161 ? 0.189 1.498 22.052 1.00 98.19 161 ASP A N 1
ATOM 1294 C CA . ASP A 1 161 ? 1.250 1.895 21.111 1.00 98.19 161 ASP A CA 1
ATOM 1295 C C . ASP A 1 161 ? 0.662 2.323 19.756 1.00 98.19 161 ASP A C 1
ATOM 1297 O O . ASP A 1 161 ? 1.054 3.341 19.191 1.00 98.19 161 ASP A O 1
ATOM 1301 N N . GLU A 1 162 ? -0.350 1.599 19.270 1.00 98.25 162 GLU A N 1
ATOM 1302 C CA . GLU A 1 162 ? -1.075 1.958 18.047 1.00 98.25 162 GLU A CA 1
ATOM 1303 C C . GLU A 1 162 ? -1.826 3.289 18.183 1.00 98.25 162 GLU A C 1
ATOM 1305 O O . GLU A 1 162 ? -1.799 4.094 17.255 1.00 98.25 162 GLU A O 1
ATOM 1310 N N . LYS A 1 163 ? -2.476 3.548 19.328 1.00 98.25 163 LYS A N 1
ATOM 1311 C CA . LYS A 1 163 ? -3.157 4.829 19.597 1.00 98.25 163 LYS A CA 1
ATOM 1312 C C . LYS A 1 163 ? -2.178 5.996 19.574 1.00 98.25 163 LYS A C 1
ATOM 1314 O O . LYS A 1 163 ? -2.448 6.990 18.912 1.00 98.25 163 LYS A O 1
ATOM 1319 N N . ARG A 1 164 ? -1.025 5.850 20.233 1.00 98.19 164 ARG A N 1
ATOM 1320 C CA . ARG A 1 164 ? 0.026 6.874 20.231 1.00 98.19 164 ARG A CA 1
ATOM 1321 C C . ARG A 1 164 ? 0.526 7.158 18.817 1.00 98.19 164 ARG A C 1
ATOM 1323 O O . ARG A 1 164 ? 0.623 8.313 18.427 1.00 98.19 164 ARG A O 1
ATOM 1330 N N . TRP A 1 165 ? 0.785 6.114 18.029 1.00 97.75 165 TRP A N 1
ATOM 1331 C CA . TRP A 1 165 ? 1.190 6.278 16.632 1.00 97.75 165 TRP A CA 1
ATOM 1332 C C . TRP A 1 165 ? 0.108 6.974 15.790 1.00 97.75 165 TRP A C 1
ATOM 1334 O O . TRP A 1 165 ? 0.426 7.824 14.959 1.00 97.75 165 TRP A O 1
ATOM 1344 N N . LEU A 1 166 ? -1.175 6.663 16.017 1.00 97.62 166 LEU A N 1
ATOM 1345 C CA . LEU A 1 166 ? -2.291 7.360 15.367 1.00 97.62 166 LEU A CA 1
ATOM 1346 C C . LEU A 1 166 ? -2.331 8.843 15.760 1.00 97.62 166 LEU A C 1
ATOM 1348 O O . LEU A 1 166 ? -2.462 9.685 14.882 1.00 97.62 166 LEU A O 1
ATOM 1352 N N . GLU A 1 167 ? -2.158 9.184 17.036 1.00 97.31 167 GLU A N 1
ATOM 1353 C CA . GLU A 1 167 ? -2.096 10.580 17.494 1.00 97.31 167 GLU A CA 1
ATOM 1354 C C . GLU A 1 167 ? -0.918 11.338 16.859 1.00 97.31 167 GLU A C 1
ATOM 1356 O O . GLU A 1 167 ? -1.098 12.429 16.317 1.00 97.31 167 GLU A O 1
ATOM 1361 N N . GLU A 1 168 ? 0.276 10.738 16.852 1.00 96.69 168 GLU A N 1
ATOM 1362 C CA . GLU A 1 168 ? 1.495 11.316 16.268 1.00 96.69 168 GLU A CA 1
ATOM 1363 C C . GLU A 1 168 ? 1.393 11.522 14.750 1.00 96.69 168 GLU A C 1
ATOM 1365 O O . GLU A 1 168 ? 1.978 12.459 14.210 1.00 96.69 168 GLU A O 1
ATOM 1370 N N . THR A 1 169 ? 0.628 10.673 14.060 1.00 96.06 169 THR A N 1
ATOM 1371 C CA . THR A 1 169 ? 0.345 10.792 12.619 1.00 96.06 169 THR A CA 1
ATOM 1372 C C . THR A 1 169 ? -0.924 11.591 12.322 1.00 96.06 169 THR A C 1
ATOM 1374 O O . THR A 1 169 ? -1.410 11.578 11.191 1.00 96.06 169 THR A O 1
ATOM 1377 N N . ASN A 1 170 ? -1.490 12.284 13.318 1.00 96.06 170 ASN A N 1
ATOM 1378 C CA . ASN A 1 170 ? -2.729 13.055 13.188 1.00 96.06 170 ASN A CA 1
ATOM 1379 C C . ASN A 1 170 ? -3.888 12.230 12.582 1.00 96.06 170 ASN A C 1
ATOM 1381 O O . ASN A 1 170 ? -4.664 12.697 11.741 1.00 96.06 170 ASN A O 1
ATOM 1385 N N . HIS A 1 171 ? -3.994 10.975 13.016 1.00 94.94 171 HIS A N 1
ATOM 1386 C CA . HIS A 1 171 ? -4.974 9.988 12.573 1.00 94.94 171 HIS A CA 1
ATOM 1387 C C . HIS A 1 171 ? -4.911 9.726 11.057 1.00 94.94 171 HIS A C 1
ATOM 1389 O O . HIS A 1 171 ? -5.941 9.626 10.379 1.00 94.94 171 HIS A O 1
ATOM 1395 N N . PHE A 1 172 ? -3.696 9.652 10.500 1.00 93.62 172 PHE A N 1
ATOM 1396 C CA . PHE A 1 172 ? -3.467 9.409 9.078 1.00 93.62 172 PHE A CA 1
ATOM 1397 C C . PHE A 1 172 ? -4.158 8.127 8.599 1.00 93.62 172 PHE A C 1
ATOM 1399 O O . PHE A 1 172 ? -3.929 7.040 9.125 1.00 93.62 172 PHE A O 1
ATOM 1406 N N . GLY A 1 173 ? -4.996 8.257 7.566 1.00 90.88 173 GLY A N 1
ATOM 1407 C CA . GLY A 1 173 ? -5.713 7.133 6.960 1.00 90.88 173 GLY A CA 1
ATOM 1408 C C . GLY A 1 173 ? -6.801 6.511 7.841 1.00 90.88 173 GLY A C 1
ATOM 1409 O O . GLY A 1 173 ? -7.455 5.570 7.394 1.00 90.88 173 GLY A O 1
ATOM 1410 N N . GLU A 1 174 ? -7.024 7.013 9.060 1.00 94.25 174 GLU A N 1
ATOM 1411 C CA . GLU A 1 174 ? -8.055 6.483 9.944 1.00 94.25 174 GLU A CA 1
ATOM 1412 C C . GLU A 1 174 ? -9.442 6.932 9.470 1.00 94.25 174 GLU A C 1
ATOM 1414 O O . GLU A 1 174 ? -9.703 8.116 9.227 1.00 94.25 174 GLU A O 1
ATOM 1419 N N . ALA A 1 175 ? -10.351 5.968 9.329 1.00 90.94 175 ALA A N 1
ATOM 1420 C CA . ALA A 1 175 ? -11.722 6.263 8.947 1.00 90.94 175 ALA A CA 1
ATOM 1421 C C . ALA A 1 175 ? -12.462 6.992 10.086 1.00 90.94 175 ALA A C 1
ATOM 1423 O O . ALA A 1 175 ? -12.362 6.576 11.244 1.00 90.94 175 ALA A O 1
ATOM 1424 N N . PRO A 1 176 ? -13.288 8.010 9.778 1.00 91.62 176 PRO A N 1
ATOM 1425 C CA . PRO A 1 176 ? -14.171 8.622 10.765 1.00 91.62 176 PRO A CA 1
ATOM 1426 C C . PRO A 1 176 ? -15.054 7.585 11.494 1.00 91.62 176 PRO A C 1
ATOM 1428 O O . PRO A 1 176 ? -15.472 6.599 10.876 1.00 91.62 176 PRO A O 1
ATOM 1431 N N . PRO A 1 177 ? -15.396 7.786 12.783 1.00 90.88 177 PRO A N 1
ATOM 1432 C CA . PRO A 1 177 ? -16.133 6.791 13.569 1.00 90.88 177 PRO A CA 1
ATOM 1433 C C . PRO A 1 177 ? -17.485 6.359 12.979 1.00 90.88 177 PRO A C 1
ATOM 1435 O O . PRO A 1 177 ? -17.912 5.217 13.162 1.00 90.88 177 PRO A O 1
ATOM 1438 N N . ASP A 1 178 ? -18.186 7.254 12.284 1.00 90.06 178 ASP A N 1
ATOM 1439 C CA . ASP A 1 178 ? -19.453 6.963 11.611 1.00 90.06 178 ASP A CA 1
ATOM 1440 C C . ASP A 1 178 ? -19.250 6.095 10.354 1.00 90.06 178 ASP A C 1
ATOM 1442 O O . ASP A 1 178 ? -20.005 5.146 10.135 1.00 90.06 178 ASP A O 1
ATOM 1446 N N . VAL A 1 179 ? -18.201 6.362 9.567 1.00 89.50 179 VAL A N 1
ATOM 1447 C CA . VAL A 1 179 ? -17.786 5.548 8.413 1.00 89.50 179 VAL A CA 1
ATOM 1448 C C . VAL A 1 179 ? -17.388 4.156 8.892 1.00 89.50 179 VAL A C 1
ATOM 1450 O O . VAL A 1 179 ? -17.901 3.158 8.386 1.00 89.50 179 VAL A O 1
ATOM 1453 N N . ALA A 1 180 ? -16.528 4.077 9.911 1.00 90.81 180 ALA A N 1
ATOM 1454 C CA . ALA A 1 180 ? -16.082 2.813 10.484 1.00 90.81 180 ALA A CA 1
ATOM 1455 C C . ALA A 1 180 ? -17.264 1.955 10.951 1.00 90.81 180 ALA A C 1
ATOM 1457 O O . ALA A 1 180 ? -17.321 0.764 10.655 1.00 90.81 180 ALA A O 1
ATOM 1458 N N . ARG A 1 181 ? -18.263 2.567 11.600 1.00 88.50 181 ARG A N 1
ATOM 1459 C CA . ARG A 1 181 ? -19.479 1.875 12.048 1.00 88.50 181 ARG A CA 1
ATOM 1460 C C . ARG A 1 181 ? -20.313 1.316 10.895 1.00 88.50 181 ARG A C 1
ATOM 1462 O O . ARG A 1 181 ? -20.845 0.220 11.038 1.00 88.50 181 ARG A O 1
ATOM 1469 N N . ARG A 1 182 ? -20.427 2.048 9.781 1.00 86.25 182 ARG A N 1
ATOM 1470 C CA . ARG A 1 182 ? -21.155 1.608 8.574 1.00 86.25 182 ARG A CA 1
ATOM 1471 C C . ARG A 1 182 ? -20.454 0.442 7.873 1.00 86.25 182 ARG A C 1
ATOM 1473 O O . ARG A 1 182 ? -21.112 -0.458 7.365 1.00 86.25 182 ARG A O 1
ATOM 1480 N N . VAL A 1 183 ? -19.122 0.463 7.855 1.00 84.50 183 VAL A N 1
ATOM 1481 C CA . VAL A 1 183 ? -18.288 -0.515 7.138 1.00 84.50 183 VAL A CA 1
ATOM 1482 C C . VAL A 1 183 ? -18.015 -1.777 7.959 1.00 84.50 183 VAL A C 1
ATOM 1484 O O . VAL A 1 183 ? -17.775 -2.835 7.377 1.00 84.50 183 VAL A O 1
ATOM 1487 N N . ARG A 1 184 ? -18.055 -1.690 9.294 1.00 82.50 184 ARG A N 1
ATOM 1488 C CA . ARG A 1 184 ? -17.724 -2.807 10.187 1.00 82.50 184 ARG A CA 1
ATOM 1489 C C . ARG A 1 184 ? -18.557 -4.056 9.847 1.00 82.50 184 ARG A C 1
ATOM 1491 O O . ARG A 1 184 ? -19.779 -3.954 9.704 1.00 82.50 184 ARG A O 1
ATOM 1498 N N . PRO A 1 185 ? -17.942 -5.250 9.770 1.00 72.50 185 PRO A N 1
ATOM 1499 C CA . PRO A 1 185 ? -18.679 -6.490 9.562 1.00 72.50 185 PRO A CA 1
ATOM 1500 C C . PRO A 1 185 ? -19.726 -6.712 10.664 1.00 72.50 185 PRO A C 1
ATOM 1502 O O . PRO A 1 185 ? -19.416 -6.668 11.859 1.00 72.50 185 PRO A O 1
ATOM 1505 N N . VAL A 1 186 ? -20.975 -6.963 10.267 1.00 65.94 186 VAL A N 1
ATOM 1506 C CA . VAL A 1 186 ? -22.065 -7.315 11.190 1.00 65.94 186 VAL A CA 1
ATOM 1507 C C . VAL A 1 186 ? -21.872 -8.777 11.596 1.00 65.94 186 VAL A C 1
ATOM 1509 O O . VAL A 1 186 ? -22.027 -9.657 10.757 1.00 65.94 186 VAL A O 1
ATOM 1512 N N . GLY A 1 187 ? -21.505 -9.043 12.855 1.00 60.00 187 GLY A N 1
ATOM 1513 C CA . GLY A 1 187 ? -21.361 -10.419 13.363 1.00 60.00 187 GLY A CA 1
ATOM 1514 C C . GLY A 1 187 ? -20.233 -10.669 14.365 1.00 60.00 187 GLY A C 1
ATOM 1515 O O . GLY A 1 187 ? -20.274 -11.684 15.040 1.00 60.00 187 GLY A O 1
ATOM 1516 N N . GLY A 1 188 ? -19.289 -9.735 14.538 1.00 51.69 188 GLY A N 1
ATOM 1517 C CA . GLY A 1 188 ? -18.343 -9.749 15.662 1.00 51.69 188 GLY A CA 1
ATOM 1518 C C . GLY A 1 188 ? -17.281 -10.859 15.611 1.00 51.69 188 GLY A C 1
ATOM 1519 O O . GLY A 1 188 ? -17.560 -12.031 15.812 1.00 51.69 188 GLY A O 1
ATOM 1520 N N . ARG A 1 189 ? -16.021 -10.428 15.475 1.00 48.53 189 ARG A N 1
ATOM 1521 C CA . ARG A 1 189 ? -14.782 -11.227 15.413 1.00 48.53 189 ARG A CA 1
ATOM 1522 C C . ARG A 1 189 ? -14.608 -11.997 14.100 1.00 48.53 189 ARG A C 1
ATOM 1524 O O . ARG A 1 189 ? -15.098 -13.107 13.938 1.00 48.53 189 ARG A O 1
ATOM 1531 N N . ARG A 1 190 ? -13.707 -11.496 13.243 1.00 52.53 190 ARG A N 1
ATOM 1532 C CA . ARG A 1 190 ? -12.762 -12.415 12.593 1.00 52.53 190 ARG A CA 1
ATOM 1533 C C . ARG A 1 190 ? -12.058 -13.134 13.746 1.00 52.53 190 ARG A C 1
ATOM 1535 O O . ARG A 1 190 ? -11.222 -12.531 14.416 1.00 52.53 190 ARG A O 1
ATOM 1542 N N . SER A 1 191 ? -12.468 -14.360 14.082 1.00 44.84 191 SER A N 1
ATOM 1543 C CA . SER A 1 191 ? -11.675 -15.202 14.981 1.00 44.84 191 SER A CA 1
ATOM 1544 C C . SER A 1 191 ? -10.265 -15.218 14.401 1.00 44.84 191 SER A C 1
ATOM 1546 O O . SER A 1 191 ? -10.127 -15.519 13.218 1.00 44.84 191 SER A O 1
ATOM 1548 N N . GLY A 1 192 ? -9.271 -14.789 15.179 1.00 43.41 192 GLY A N 1
ATOM 1549 C CA . GLY A 1 192 ? -7.936 -14.368 14.734 1.00 43.41 192 GLY A CA 1
ATOM 1550 C C . GLY A 1 192 ? -7.040 -15.449 14.122 1.00 43.41 192 GLY A C 1
ATOM 1551 O O . GLY A 1 192 ? -5.892 -15.588 14.518 1.00 43.41 192 GLY A O 1
ATOM 1552 N N . LYS A 1 193 ? -7.545 -16.205 13.156 1.00 40.56 193 LYS A N 1
ATOM 1553 C CA . LYS A 1 193 ? -6.821 -17.141 12.311 1.00 40.56 193 LYS A CA 1
ATOM 1554 C C . LYS A 1 193 ? -7.549 -17.189 10.974 1.00 40.56 193 LYS A C 1
ATOM 1556 O O . LYS A 1 193 ? -8.496 -17.948 10.796 1.00 40.56 193 LYS A O 1
ATOM 1561 N N . LEU A 1 194 ? -7.066 -16.411 10.008 1.00 43.75 194 LEU A N 1
ATOM 1562 C CA . LEU A 1 194 ? -6.969 -16.961 8.661 1.00 43.75 194 LEU A CA 1
ATOM 1563 C C . LEU A 1 194 ? -5.991 -18.131 8.793 1.00 43.75 194 LEU A C 1
ATOM 1565 O O . LEU A 1 194 ? -4.779 -17.956 8.715 1.00 43.75 194 LEU A O 1
ATOM 1569 N N . ASP A 1 195 ? -6.520 -19.307 9.126 1.00 42.91 195 ASP A N 1
ATOM 1570 C CA . ASP A 1 195 ? -5.809 -20.558 8.926 1.00 42.91 195 ASP A CA 1
ATOM 1571 C C . ASP A 1 195 ? -5.691 -20.698 7.407 1.00 42.91 195 ASP A C 1
ATOM 1573 O O . ASP A 1 195 ? -6.603 -21.172 6.727 1.00 42.91 195 ASP A O 1
ATOM 1577 N N . LEU A 1 196 ? -4.614 -20.133 6.853 1.00 45.53 196 LEU A N 1
ATOM 1578 C CA . LEU A 1 196 ? -4.194 -20.360 5.478 1.00 45.53 196 LEU A CA 1
ATOM 1579 C C . LEU A 1 196 ? -3.804 -21.831 5.406 1.00 45.53 196 LEU A C 1
ATOM 1581 O O . LEU A 1 196 ? -2.635 -22.162 5.568 1.00 45.53 196 LEU A O 1
ATOM 1585 N N . GLY A 1 197 ? -4.827 -22.680 5.270 1.00 35.09 197 GLY A N 1
ATOM 1586 C CA . GLY A 1 197 ? -4.806 -24.123 5.447 1.00 35.09 197 GLY A CA 1
ATOM 1587 C C . GLY A 1 197 ? -3.426 -24.725 5.257 1.00 35.09 197 GLY A C 1
ATOM 1588 O O . GLY A 1 197 ? -3.022 -25.035 4.136 1.00 35.09 197 GLY A O 1
ATOM 1589 N N . GLY A 1 198 ? -2.737 -24.934 6.378 1.00 36.72 198 GLY A N 1
ATOM 1590 C CA . GLY A 1 198 ? -1.537 -25.748 6.460 1.00 36.72 198 GLY A CA 1
ATOM 1591 C C . GLY A 1 198 ? -1.893 -27.216 6.247 1.00 36.72 198 GLY A C 1
ATOM 1592 O O . GLY A 1 198 ? -1.712 -28.041 7.136 1.00 36.72 198 GLY A O 1
ATOM 1593 N N . ARG A 1 199 ? -2.408 -27.579 5.067 1.00 38.97 199 ARG A N 1
ATOM 1594 C CA . ARG A 1 199 ? -2.398 -28.970 4.617 1.00 38.97 199 ARG A CA 1
ATOM 1595 C C . ARG A 1 199 ? -0.976 -29.303 4.191 1.00 38.97 199 ARG A C 1
ATOM 1597 O O . ARG A 1 199 ? -0.634 -29.173 3.025 1.00 38.97 199 ARG A O 1
ATOM 1604 N N . GLY A 1 200 ? -0.159 -29.706 5.161 1.00 40.47 200 GLY A N 1
ATOM 1605 C CA . GLY A 1 200 ? 0.853 -30.758 5.020 1.00 40.47 200 GLY A CA 1
ATOM 1606 C C . GLY A 1 200 ? 1.727 -30.787 3.760 1.00 40.47 200 GLY A C 1
ATOM 1607 O O . GLY A 1 200 ? 2.066 -31.878 3.310 1.00 40.47 200 GLY A O 1
ATOM 1608 N N . ALA A 1 201 ? 2.128 -29.648 3.199 1.00 39.59 201 ALA A N 1
ATOM 1609 C CA . ALA A 1 201 ? 3.203 -29.610 2.219 1.00 39.59 201 ALA A CA 1
ATOM 1610 C C . ALA A 1 201 ? 4.524 -29.433 2.973 1.00 39.59 201 ALA A C 1
ATOM 1612 O O . ALA A 1 201 ? 4.919 -28.329 3.340 1.00 39.59 201 ALA A O 1
ATOM 1613 N N . SER A 1 202 ? 5.206 -30.549 3.223 1.00 52.91 202 SER A N 1
ATOM 1614 C CA . SER A 1 202 ? 6.643 -30.546 3.483 1.00 52.91 202 SER A CA 1
ATOM 1615 C C . SER A 1 202 ? 7.333 -29.906 2.276 1.00 52.91 202 SER A C 1
ATOM 1617 O O . SER A 1 202 ? 7.537 -30.555 1.253 1.00 52.91 202 SER A O 1
ATOM 1619 N N . SER A 1 203 ? 7.633 -28.612 2.354 1.00 39.53 203 SER A N 1
ATOM 1620 C CA . SER A 1 203 ? 8.386 -27.906 1.324 1.00 39.53 203 SER A CA 1
ATOM 1621 C C . SER A 1 203 ? 9.678 -27.378 1.924 1.00 39.53 203 SER A C 1
ATOM 1623 O O . SER A 1 203 ? 9.737 -26.281 2.482 1.00 39.53 203 SER A O 1
ATOM 1625 N N . ARG A 1 204 ? 10.758 -28.138 1.727 1.00 41.16 204 ARG A N 1
ATOM 1626 C CA . ARG A 1 204 ? 12.039 -27.498 1.419 1.00 41.16 204 ARG A CA 1
ATOM 1627 C C . ARG A 1 204 ? 11.751 -26.487 0.316 1.00 41.16 204 ARG A C 1
ATOM 1629 O O . ARG A 1 204 ? 11.251 -26.878 -0.732 1.00 41.16 204 ARG A O 1
ATOM 1636 N N . ASN A 1 205 ? 11.999 -25.210 0.572 1.00 40.00 205 ASN A N 1
ATOM 1637 C CA . ASN A 1 205 ? 11.922 -24.182 -0.452 1.00 40.00 205 ASN A CA 1
ATOM 1638 C C . ASN A 1 205 ? 13.051 -24.454 -1.470 1.00 40.00 205 ASN A C 1
ATOM 1640 O O . ASN A 1 205 ? 14.217 -24.283 -1.108 1.00 40.00 205 ASN A O 1
ATOM 1644 N N . PRO A 1 206 ? 12.764 -24.893 -2.712 1.00 47.62 206 PRO A N 1
ATOM 1645 C CA . PRO A 1 206 ? 13.811 -25.183 -3.694 1.00 47.62 206 PRO A CA 1
ATOM 1646 C C . PRO A 1 206 ? 14.520 -23.912 -4.195 1.00 47.62 206 PRO A C 1
ATOM 1648 O O . PRO A 1 206 ? 15.490 -24.009 -4.939 1.00 47.62 206 PRO A O 1
ATOM 1651 N N . TYR A 1 207 ? 14.070 -22.725 -3.777 1.00 44.28 207 TYR A N 1
ATOM 1652 C CA . TYR A 1 207 ? 14.639 -21.440 -4.176 1.00 44.28 207 TYR A CA 1
ATOM 1653 C C . TYR A 1 207 ? 15.652 -20.862 -3.171 1.00 44.28 207 TYR A C 1
ATOM 1655 O O . TYR A 1 207 ? 16.170 -19.777 -3.407 1.00 44.28 207 TYR A O 1
ATOM 1663 N N . LEU A 1 208 ? 15.968 -21.573 -2.077 1.00 44.62 208 LEU A N 1
ATOM 1664 C CA . LEU A 1 208 ? 16.962 -21.145 -1.072 1.00 44.62 208 LEU A CA 1
ATOM 1665 C C . LEU A 1 208 ? 18.328 -21.847 -1.178 1.00 44.62 208 LEU A C 1
ATOM 1667 O O . LEU A 1 208 ? 19.188 -21.632 -0.331 1.00 44.62 208 LEU A O 1
ATOM 1671 N N . SER A 1 209 ? 18.577 -22.655 -2.211 1.00 44.06 209 SER A N 1
ATOM 1672 C CA . SER A 1 209 ? 19.918 -23.191 -2.477 1.00 44.06 209 SER A CA 1
ATOM 1673 C C . SER A 1 209 ? 20.525 -22.513 -3.699 1.00 44.06 209 SER A C 1
ATOM 1675 O O . SER A 1 209 ? 20.357 -23.003 -4.816 1.00 44.06 209 SER A O 1
ATOM 1677 N N . LYS A 1 210 ? 21.199 -21.382 -3.486 1.00 47.97 210 LYS A N 1
ATOM 1678 C CA . LYS A 1 210 ? 22.314 -20.886 -4.311 1.00 47.97 210 LYS A CA 1
ATOM 1679 C C . LYS A 1 210 ? 22.893 -19.626 -3.667 1.00 47.97 210 LYS A C 1
ATOM 1681 O O . LYS A 1 210 ? 22.463 -18.515 -3.962 1.00 47.97 210 LYS A O 1
ATOM 1686 N N . SER A 1 211 ? 23.849 -19.836 -2.773 1.00 47.28 211 SER A N 1
ATOM 1687 C CA . SER A 1 211 ? 25.033 -19.010 -2.503 1.00 47.28 211 SER A CA 1
ATOM 1688 C C . SER A 1 211 ? 25.961 -19.855 -1.644 1.00 47.28 211 SER A C 1
ATOM 1690 O O . SER A 1 211 ? 25.456 -20.381 -0.627 1.00 47.28 211 SER A O 1
#

pLDDT: mean 82.17, std 17.93, range [35.09, 98.25]

Solvent-accessible surface area (backbone atoms only — not comparable to full-atom values): 12713 Å² total; per-residue (Å²): 134,86,76,65,70,74,68,74,64,53,62,67,58,58,50,49,50,29,53,45,27,64,74,30,68,67,52,46,58,47,78,78,43,63,57,68,67,83,51,55,50,75,75,44,58,67,63,68,18,87,68,39,62,79,51,40,64,92,79,50,55,70,83,60,45,54,59,54,29,51,60,64,39,45,56,31,51,68,30,47,42,56,70,34,34,54,52,24,49,67,65,41,56,90,68,59,86,76,85,58,47,76,36,66,58,45,48,58,55,46,60,71,70,45,74,90,77,68,92,86,64,43,74,64,61,48,47,50,52,53,47,52,60,52,43,17,47,46,19,37,24,73,75,67,53,27,55,67,42,48,24,57,40,70,65,46,85,74,51,74,68,46,48,50,52,31,60,77,51,71,44,55,81,43,65,55,73,70,50,14,63,58,44,28,73,90,80,74,73,84,67,96,59,87,72,76,72,83,74,82,71,89,66,82,66,83,85,75,78,84,132

Radius of gyration: 18.8 Å; Cα contacts (8 Å, |Δi|>4): 201; chains: 1; bounding box: 50×58×49 Å